Protein AF-A0A0M0W651-F1 (afdb_monomer)

Secondary structure (DSSP, 8-state):
----B----SSTT---EE---S-----TTS-SSS-EEEE---TT----GGGGGG-TT--EEEE--SEES--GGGGG-TT--EEEE-SEESS-EEGGG-TT--EEEEE--TTEE-GGG-TT-SEEEEES---SS-GGGGG-TT--EEEEES------GGGTT-----EEEEES-TT----GGGTT-SS--EEEEES-TT----GGGGG-TT--EEEEES-EEES--GGGGG-TT--EEEEESSEEETT---GGGTS-TT--EEE----TT-S--HHHHHHHHHHH----

Foldseek 3Di:
DDDQDFDDDPPPDDGGEDEDDDDDPPDPPPDPPQAEYEYDYDAPDQDDPLVLLVVLCHQYYADNYQEHEDPQSVLSNLNHQYYAAAHYYNAADECLSNQNHAYYHDADDPRDPDPLVNLNHQEYAYEADEDQEDLSVLSNQNHQYYAYEQYCHAEDLNQLNNQNHQYYHAYNNCNHQYDCNCALNQNHQEYHAYNNQNHDDPLSVLNNQNHAYYEYENNAEDAAPVSCVSHLNHAEYHYYDRYYHNQLEDVVLLVRPNYLAYYDDDDPNHPDDPVRRVVSNVRSPPDD

pLDDT: mean 85.3, std 20.93, range [27.88, 98.88]

Mean predicted aligned error: 8.02 Å

Structure (mmCIF, N/CA/C/O backbone):
data_AF-A0A0M0W651-F1
#
_entry.id   AF-A0A0M0W651-F1
#
loop_
_atom_site.group_PDB
_atom_site.id
_atom_site.type_symbol
_atom_site.label_atom_id
_atom_site.label_alt_id
_atom_site.label_comp_id
_atom_site.label_asym_id
_atom_site.label_entity_id
_atom_site.label_seq_id
_atom_site.pdbx_PDB_ins_code
_atom_site.Cartn_x
_atom_site.Cartn_y
_atom_site.Cartn_z
_atom_site.occupancy
_atom_site.B_iso_or_equiv
_atom_site.auth_seq_id
_atom_site.auth_comp_id
_atom_site.auth_asym_id
_atom_site.auth_atom_id
_atom_site.pdbx_PDB_model_num
ATOM 1 N N . MET A 1 1 ? 42.427 -8.237 -5.676 1.00 27.88 1 MET A N 1
ATOM 2 C CA . MET A 1 1 ? 41.962 -9.522 -5.113 1.00 27.88 1 MET A CA 1
ATOM 3 C C . MET A 1 1 ? 40.727 -9.155 -4.306 1.00 27.88 1 MET A C 1
ATOM 5 O O . MET A 1 1 ? 40.880 -8.373 -3.379 1.00 27.88 1 MET A O 1
ATOM 9 N N . TYR A 1 2 ? 39.533 -9.523 -4.774 1.00 41.81 2 TYR A N 1
ATOM 10 C CA . TYR A 1 2 ? 38.251 -9.042 -4.234 1.00 41.81 2 TYR A CA 1
ATOM 11 C C . TYR A 1 2 ? 37.510 -10.172 -3.527 1.00 41.81 2 TYR A C 1
ATOM 13 O O . TYR A 1 2 ? 37.514 -11.299 -4.025 1.00 41.81 2 TYR A O 1
ATOM 21 N N . ASP A 1 3 ? 36.843 -9.843 -2.422 1.00 28.69 3 ASP A N 1
ATOM 22 C CA . ASP A 1 3 ? 35.955 -10.752 -1.704 1.00 28.69 3 ASP A CA 1
ATOM 23 C C . ASP A 1 3 ? 34.522 -10.593 -2.223 1.00 28.69 3 ASP A C 1
ATOM 25 O O . ASP A 1 3 ? 33.887 -9.550 -2.071 1.00 28.69 3 ASP A O 1
ATOM 29 N N . VAL A 1 4 ? 34.000 -11.651 -2.842 1.00 36.59 4 VAL A N 1
ATOM 30 C CA . VAL A 1 4 ? 32.566 -11.798 -3.104 1.00 36.59 4 VAL A CA 1
ATOM 31 C C . VAL A 1 4 ? 31.885 -12.006 -1.755 1.00 36.59 4 VAL A C 1
ATOM 33 O O . VAL A 1 4 ? 31.949 -13.095 -1.181 1.00 36.59 4 VAL A O 1
ATOM 36 N N . VAL A 1 5 ? 31.227 -10.976 -1.226 1.00 33.41 5 VAL A N 1
ATOM 37 C CA . VAL A 1 5 ? 30.455 -11.132 0.008 1.00 33.41 5 VAL A CA 1
ATOM 38 C C . VAL A 1 5 ? 29.086 -11.697 -0.349 1.00 33.41 5 VAL A C 1
ATOM 40 O O . VAL A 1 5 ? 28.240 -11.054 -0.961 1.00 33.41 5 VAL A O 1
ATOM 43 N N . THR A 1 6 ? 28.855 -12.943 0.041 1.00 35.25 6 THR A N 1
ATOM 44 C CA . THR A 1 6 ? 27.531 -13.554 -0.035 1.00 35.25 6 THR A CA 1
ATOM 45 C C . THR A 1 6 ? 26.749 -13.156 1.215 1.00 35.25 6 THR A C 1
ATOM 47 O O . THR A 1 6 ? 26.963 -13.741 2.275 1.00 35.25 6 THR A O 1
ATOM 50 N N . VAL A 1 7 ? 25.856 -12.163 1.135 1.00 33.25 7 VAL A N 1
ATOM 51 C CA . VAL A 1 7 ? 24.937 -11.868 2.250 1.00 33.25 7 VAL A CA 1
ATOM 52 C C . VAL A 1 7 ? 23.635 -12.628 2.022 1.00 33.25 7 VAL A C 1
ATOM 54 O O . VAL A 1 7 ? 22.909 -12.376 1.064 1.00 33.25 7 VAL A O 1
ATOM 57 N N . LYS A 1 8 ? 23.315 -13.559 2.926 1.00 31.58 8 LYS A N 1
ATOM 58 C CA . LYS A 1 8 ? 21.975 -14.148 2.999 1.00 31.58 8 LYS A CA 1
ATOM 59 C C . LYS A 1 8 ? 20.987 -13.045 3.373 1.00 31.58 8 LYS A C 1
ATOM 61 O O . LYS A 1 8 ? 21.018 -12.556 4.499 1.00 31.58 8 LYS A O 1
ATOM 66 N N . THR A 1 9 ? 20.109 -12.671 2.452 1.00 34.28 9 THR A N 1
ATOM 67 C CA . THR A 1 9 ? 18.909 -11.894 2.788 1.00 34.28 9 THR A CA 1
ATOM 68 C C . THR A 1 9 ? 17.734 -12.850 3.005 1.00 34.28 9 THR A C 1
ATOM 70 O O . THR A 1 9 ? 17.748 -13.983 2.523 1.00 34.28 9 THR A O 1
ATOM 73 N N . ASN A 1 10 ? 16.711 -12.423 3.750 1.00 33.31 10 ASN A N 1
ATOM 74 C CA . ASN A 1 10 ? 15.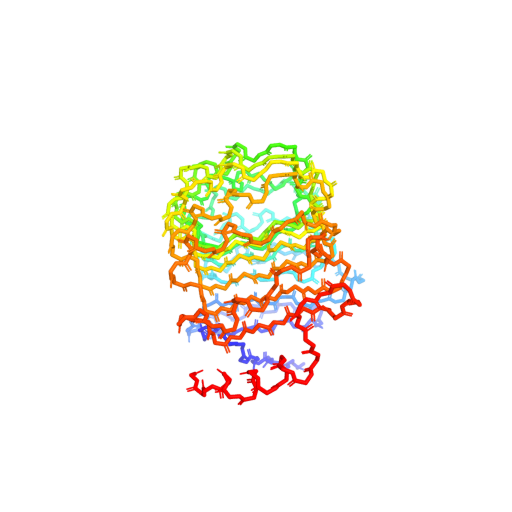536 -13.247 4.086 1.00 33.31 10 ASN A CA 1
ATOM 75 C C . ASN A 1 10 ? 14.622 -13.568 2.879 1.00 33.31 10 ASN A C 1
ATOM 77 O O . ASN A 1 10 ? 13.564 -14.170 3.054 1.00 33.31 10 ASN A O 1
ATOM 81 N N . PHE A 1 11 ? 15.021 -13.200 1.659 1.00 34.19 11 PHE A N 1
ATOM 82 C CA . PHE A 1 11 ? 14.334 -13.548 0.420 1.00 34.19 11 PHE A CA 1
ATOM 83 C C . PHE A 1 11 ? 15.036 -14.757 -0.210 1.00 34.19 11 PHE A C 1
ATOM 85 O O . PHE A 1 11 ? 16.248 -14.739 -0.410 1.00 34.19 11 PHE A O 1
ATOM 92 N N . LYS A 1 12 ? 14.275 -15.833 -0.444 1.00 34.69 12 LYS A N 1
ATOM 93 C CA . LYS A 1 12 ? 14.716 -17.165 -0.906 1.00 34.69 12 LYS A CA 1
ATOM 94 C C . LYS A 1 12 ? 16.016 -17.155 -1.742 1.00 34.69 12 LYS A C 1
ATOM 96 O O . LYS A 1 12 ? 15.977 -16.972 -2.946 1.00 34.69 12 LYS A O 1
ATOM 101 N N . HIS A 1 13 ? 17.144 -17.463 -1.097 1.00 35.62 13 HIS A N 1
ATOM 102 C CA . HIS A 1 13 ? 18.417 -17.859 -1.721 1.00 35.62 13 HIS A CA 1
ATOM 103 C C . HIS A 1 13 ? 18.898 -17.002 -2.915 1.00 35.62 13 HIS A C 1
ATOM 105 O O . HIS A 1 13 ? 19.147 -17.558 -3.978 1.00 35.62 13 HIS A O 1
ATOM 111 N N . TYR A 1 14 ? 19.091 -15.689 -2.761 1.00 41.72 14 TYR A N 1
ATOM 112 C CA . TYR A 1 14 ? 19.790 -14.874 -3.773 1.00 41.72 14 TYR A CA 1
ATOM 113 C C . TYR A 1 14 ? 21.188 -14.481 -3.280 1.00 41.72 14 TYR A C 1
ATOM 115 O O . TYR A 1 14 ? 21.325 -13.894 -2.208 1.00 41.72 14 TYR A O 1
ATOM 123 N N . ASN A 1 15 ? 22.221 -14.810 -4.063 1.00 39.44 15 ASN A N 1
ATOM 124 C CA . ASN A 1 15 ? 23.631 -14.622 -3.715 1.00 39.44 15 ASN A CA 1
ATOM 125 C C . ASN A 1 15 ? 24.395 -13.935 -4.862 1.00 39.44 15 ASN A C 1
ATOM 127 O O . ASN A 1 15 ? 24.967 -14.657 -5.662 1.00 39.44 15 ASN A O 1
ATOM 131 N N . VAL A 1 16 ? 24.473 -12.597 -4.904 1.00 41.91 16 VAL A N 1
ATOM 132 C CA . VAL A 1 16 ? 25.675 -11.836 -5.333 1.00 41.91 16 VAL A CA 1
ATOM 133 C C . VAL A 1 16 ? 25.547 -10.387 -4.826 1.00 41.91 16 VAL A C 1
ATOM 135 O O . VAL A 1 16 ? 24.648 -9.655 -5.244 1.00 41.91 16 VAL A O 1
ATOM 138 N N . PHE A 1 17 ? 26.465 -9.948 -3.958 1.00 42.91 17 PHE A N 1
ATOM 139 C CA . PHE A 1 17 ? 26.725 -8.527 -3.697 1.00 42.91 17 PHE A CA 1
ATOM 140 C C . PHE A 1 17 ? 27.994 -8.148 -4.453 1.00 42.91 17 PHE A C 1
ATOM 142 O O . PHE A 1 17 ? 29.026 -8.795 -4.277 1.00 42.91 17 PHE A O 1
ATOM 149 N N . ILE A 1 18 ? 27.923 -7.122 -5.302 1.00 44.72 18 ILE A N 1
ATOM 150 C CA . ILE A 1 18 ? 29.107 -6.563 -5.964 1.00 44.72 18 ILE A CA 1
ATOM 151 C C . ILE A 1 18 ? 29.314 -5.162 -5.393 1.00 44.72 18 ILE A C 1
ATOM 153 O O . ILE A 1 18 ? 28.614 -4.221 -5.764 1.00 44.72 18 ILE A O 1
ATOM 157 N N . GLN A 1 19 ? 30.263 -5.052 -4.466 1.00 36.00 19 GLN A N 1
ATOM 158 C CA . GLN A 1 19 ? 30.808 -3.784 -3.988 1.00 36.00 19 GLN A CA 1
ATOM 159 C C . GLN A 1 19 ? 32.105 -3.530 -4.774 1.00 36.00 19 GLN A C 1
ATOM 161 O O . GLN A 1 19 ? 32.969 -4.402 -4.845 1.00 36.00 19 GLN A O 1
ATOM 166 N N . GLU A 1 20 ? 32.201 -2.397 -5.469 1.00 44.62 20 GLU A N 1
ATOM 167 C CA . GLU A 1 20 ? 33.230 -2.178 -6.497 1.00 44.62 20 GLU A CA 1
ATOM 168 C C . GLU A 1 20 ? 34.641 -1.958 -5.926 1.00 44.62 20 GLU A C 1
ATOM 170 O O . GLU A 1 20 ? 34.817 -1.251 -4.936 1.00 44.62 20 GLU A O 1
ATOM 175 N N . SER A 1 21 ? 35.663 -2.376 -6.686 1.00 29.48 21 SER A N 1
ATOM 176 C CA . SER A 1 21 ? 36.545 -1.348 -7.251 1.00 29.48 21 SER A CA 1
ATOM 177 C C . SER A 1 21 ? 37.005 -1.676 -8.688 1.00 29.48 21 SER A C 1
ATOM 179 O O . SER A 1 21 ? 37.527 -2.745 -8.976 1.00 29.48 21 SER A O 1
ATOM 181 N N . ILE A 1 22 ? 36.770 -0.716 -9.587 1.00 33.75 22 ILE A N 1
ATOM 182 C CA . ILE A 1 22 ? 37.459 -0.359 -10.849 1.00 33.75 22 ILE A CA 1
ATOM 183 C C . ILE A 1 22 ? 37.512 -1.358 -12.035 1.00 33.75 22 ILE A C 1
ATOM 185 O O . ILE A 1 22 ? 37.677 -0.898 -13.164 1.00 33.75 22 ILE A O 1
ATOM 189 N N . SER A 1 23 ? 37.272 -2.664 -11.905 1.00 34.59 23 SER A N 1
ATOM 190 C CA . SER A 1 23 ? 37.142 -3.523 -13.104 1.00 34.59 23 SER A CA 1
ATOM 191 C C . SER A 1 23 ? 36.338 -4.795 -12.851 1.00 34.59 23 SER A C 1
ATOM 193 O O . SER A 1 23 ? 36.740 -5.634 -12.048 1.00 34.59 23 SER A O 1
ATOM 195 N N . ILE A 1 24 ? 35.226 -4.954 -13.573 1.00 37.69 24 ILE A N 1
ATOM 196 C CA . ILE A 1 24 ? 34.448 -6.196 -13.615 1.00 37.69 24 ILE A CA 1
ATOM 197 C C . ILE A 1 24 ? 35.107 -7.130 -14.640 1.00 37.69 24 ILE A C 1
ATOM 199 O O . ILE A 1 24 ? 34.956 -6.919 -15.841 1.00 37.69 24 ILE A O 1
ATOM 203 N N . ASP A 1 25 ? 35.814 -8.161 -14.175 1.00 36.00 25 ASP A N 1
ATOM 204 C CA . ASP A 1 25 ? 36.202 -9.300 -15.015 1.00 36.00 25 ASP A CA 1
ATOM 205 C C . ASP A 1 25 ? 35.126 -10.389 -14.861 1.00 36.00 25 ASP A C 1
ATOM 207 O O . ASP A 1 25 ? 35.026 -11.065 -13.834 1.00 36.00 25 ASP A O 1
ATOM 211 N N . ILE A 1 26 ? 34.232 -10.481 -15.850 1.00 41.44 26 ILE A N 1
ATOM 212 C CA . ILE A 1 26 ? 33.075 -11.390 -15.854 1.00 41.44 26 ILE A CA 1
ATOM 213 C C . ILE A 1 26 ? 33.560 -12.792 -16.231 1.00 41.44 26 ILE A C 1
ATOM 215 O O . ILE A 1 26 ? 33.352 -13.269 -17.349 1.00 41.44 26 ILE A O 1
ATOM 219 N N . GLU A 1 27 ? 34.213 -13.494 -15.307 1.00 35.12 27 GLU A N 1
ATOM 220 C CA . GLU A 1 27 ? 34.397 -14.930 -15.493 1.00 35.12 27 GLU A CA 1
ATOM 221 C C . GLU A 1 27 ? 33.056 -15.655 -15.292 1.00 35.12 27 GLU A C 1
ATOM 223 O O . GLU A 1 27 ? 32.441 -15.641 -14.224 1.00 35.12 27 GLU A O 1
ATOM 228 N N . LYS A 1 28 ? 32.614 -16.310 -16.373 1.00 40.59 28 LYS A N 1
ATOM 229 C CA . LYS A 1 28 ? 31.324 -16.985 -16.628 1.00 40.59 28 LYS A CA 1
ATOM 230 C C . LYS A 1 28 ? 30.890 -18.080 -15.630 1.00 40.59 28 LYS A C 1
ATOM 232 O O . LYS A 1 28 ? 29.947 -18.812 -15.918 1.00 40.59 28 LYS A O 1
ATOM 237 N N . ASN A 1 29 ? 31.545 -18.231 -14.481 1.00 36.84 29 ASN A N 1
ATOM 238 C CA . ASN A 1 29 ? 31.394 -19.394 -13.599 1.00 36.84 29 ASN A CA 1
ATOM 239 C C . ASN A 1 29 ? 30.752 -19.119 -12.225 1.00 36.84 29 ASN A C 1
ATOM 241 O O . ASN A 1 29 ? 30.551 -20.071 -11.475 1.00 36.84 29 ASN A O 1
ATOM 245 N N . LEU A 1 30 ? 30.377 -17.877 -11.891 1.00 40.50 30 LEU A N 1
ATOM 246 C CA . LEU A 1 30 ? 29.816 -17.540 -10.566 1.00 40.50 30 LEU A CA 1
ATOM 247 C C . LEU A 1 30 ? 28.302 -17.795 -10.400 1.00 40.50 30 LEU A C 1
ATOM 249 O O . LEU A 1 30 ? 27.796 -17.711 -9.288 1.00 40.50 30 LEU A O 1
ATOM 253 N N . LEU A 1 31 ? 27.574 -18.143 -11.466 1.00 44.19 31 LEU A N 1
ATOM 254 C CA . LEU A 1 31 ? 26.101 -18.181 -11.480 1.00 44.19 31 LEU A CA 1
ATOM 255 C C . LEU A 1 31 ? 25.538 -19.599 -11.695 1.00 44.19 31 LEU A C 1
ATOM 257 O O . LEU A 1 31 ? 24.768 -19.858 -12.618 1.00 44.19 31 LEU A O 1
ATOM 261 N N . LYS A 1 32 ? 25.956 -20.558 -10.859 1.00 38.38 32 LYS A N 1
ATOM 262 C CA . LYS A 1 32 ? 25.295 -21.872 -10.750 1.00 38.38 32 LYS A CA 1
ATOM 263 C C . LYS A 1 32 ? 24.425 -21.905 -9.490 1.00 38.38 32 LYS A C 1
ATOM 265 O O . LYS A 1 32 ? 24.860 -22.378 -8.445 1.00 38.38 32 LYS A O 1
ATOM 270 N N . GLY A 1 33 ? 23.197 -21.404 -9.629 1.00 44.12 33 GLY A N 1
ATOM 271 C CA . GLY A 1 33 ? 22.164 -21.311 -8.587 1.00 44.12 33 GLY A CA 1
ATOM 272 C C . GLY A 1 33 ? 21.670 -19.868 -8.442 1.00 44.12 33 GLY A C 1
ATOM 273 O O . GLY A 1 33 ? 22.511 -18.982 -8.400 1.00 44.12 33 GLY A O 1
ATOM 274 N N . ASN A 1 34 ? 20.341 -19.668 -8.421 1.00 49.97 34 ASN A N 1
ATOM 275 C CA . ASN A 1 34 ? 19.592 -18.396 -8.329 1.00 49.97 34 ASN A CA 1
ATOM 276 C C . ASN A 1 34 ? 20.406 -17.122 -8.628 1.00 49.97 34 ASN A C 1
ATOM 278 O O . ASN A 1 34 ? 21.128 -16.592 -7.777 1.00 49.97 34 ASN A O 1
ATOM 282 N N . ASN A 1 35 ? 20.249 -16.609 -9.848 1.00 66.50 35 ASN A N 1
ATOM 283 C CA . ASN A 1 35 ? 21.102 -15.567 -10.410 1.00 66.50 35 ASN A CA 1
ATOM 284 C C . ASN A 1 35 ? 20.618 -14.176 -9.978 1.00 66.50 35 ASN A C 1
ATOM 286 O O . ASN A 1 35 ? 19.835 -13.539 -10.680 1.00 66.50 35 ASN A O 1
ATOM 290 N N . GLY A 1 36 ? 21.057 -13.694 -8.817 1.00 62.28 36 GLY A N 1
ATOM 291 C CA . GLY A 1 36 ? 20.712 -12.358 -8.322 1.00 62.28 36 GLY A CA 1
ATOM 292 C C . GLY A 1 36 ? 21.928 -11.463 -8.146 1.00 62.28 36 GLY A C 1
ATOM 293 O O . GLY A 1 36 ? 22.943 -11.925 -7.647 1.00 62.28 36 GLY A O 1
ATOM 294 N N . ILE A 1 37 ? 21.821 -10.186 -8.516 1.00 66.56 37 ILE A N 1
ATOM 295 C CA . ILE A 1 37 ? 22.854 -9.163 -8.326 1.00 66.56 37 ILE A CA 1
ATOM 296 C C . ILE A 1 37 ? 22.257 -8.000 -7.523 1.00 66.56 37 ILE A C 1
ATOM 298 O O . ILE A 1 37 ? 21.273 -7.380 -7.925 1.00 66.56 37 ILE A O 1
ATOM 302 N N . SER A 1 38 ? 22.884 -7.655 -6.398 1.00 65.31 38 SER A N 1
ATOM 303 C CA . SER A 1 38 ? 22.663 -6.384 -5.701 1.00 65.31 38 SER A CA 1
ATOM 304 C C . SER A 1 38 ? 23.893 -5.497 -5.876 1.00 65.31 38 SER A C 1
ATOM 306 O O . SER A 1 38 ? 24.993 -5.870 -5.464 1.00 65.31 38 SER A O 1
ATOM 308 N N . LEU A 1 39 ? 23.702 -4.331 -6.492 1.00 65.19 39 LEU A N 1
ATOM 309 C CA . LEU A 1 39 ? 24.728 -3.307 -6.666 1.00 65.19 39 LEU A CA 1
ATOM 310 C C . LEU A 1 39 ? 24.439 -2.164 -5.692 1.00 65.19 39 LEU A C 1
ATOM 312 O O . LEU A 1 39 ? 23.549 -1.339 -5.921 1.00 65.19 39 LEU A O 1
ATOM 316 N N . GLU A 1 40 ? 25.199 -2.116 -4.604 1.00 56.91 40 GLU A N 1
ATOM 317 C CA . GLU A 1 40 ? 25.246 -0.979 -3.687 1.00 56.91 40 GLU A CA 1
ATOM 318 C C . GLU A 1 40 ? 26.632 -0.356 -3.812 1.00 56.91 40 GLU A C 1
ATOM 320 O O . GLU A 1 40 ? 27.650 -1.018 -3.619 1.00 56.91 40 GLU A O 1
ATOM 325 N N . MET A 1 41 ? 26.676 0.888 -4.274 1.00 52.75 41 MET A N 1
ATOM 326 C CA . MET A 1 41 ? 27.910 1.515 -4.727 1.00 52.75 41 MET A CA 1
ATOM 327 C C . MET A 1 41 ? 27.907 2.988 -4.331 1.00 52.75 41 MET A C 1
ATOM 329 O O . MET A 1 41 ? 26.852 3.626 -4.350 1.00 52.75 41 MET A O 1
ATOM 333 N N . GLU A 1 42 ? 29.082 3.524 -4.012 1.00 48.97 42 GLU A N 1
ATOM 334 C CA . GLU A 1 42 ? 29.255 4.923 -3.615 1.00 48.97 42 GLU A CA 1
ATOM 335 C C . GLU A 1 42 ? 28.883 5.893 -4.757 1.00 48.97 42 GLU A C 1
ATOM 337 O O . GLU A 1 42 ? 29.058 5.597 -5.944 1.00 48.97 42 GLU A O 1
ATOM 342 N N . GLU A 1 43 ? 28.328 7.058 -4.397 1.00 53.34 43 GLU A N 1
ATOM 343 C CA . GLU A 1 43 ? 27.722 8.020 -5.338 1.00 53.34 43 GLU A CA 1
ATOM 344 C C . GLU A 1 43 ? 28.708 8.588 -6.372 1.00 53.34 43 GLU A C 1
ATOM 346 O O . GLU A 1 43 ? 28.284 8.999 -7.451 1.00 53.34 43 GLU A O 1
ATOM 351 N N . GLU A 1 44 ? 30.008 8.593 -6.067 1.00 47.44 44 GLU A N 1
ATOM 352 C CA . GLU A 1 44 ? 31.035 9.306 -6.841 1.00 47.44 44 GLU A CA 1
ATOM 353 C C . GLU A 1 44 ? 31.428 8.627 -8.162 1.00 47.44 44 GLU A C 1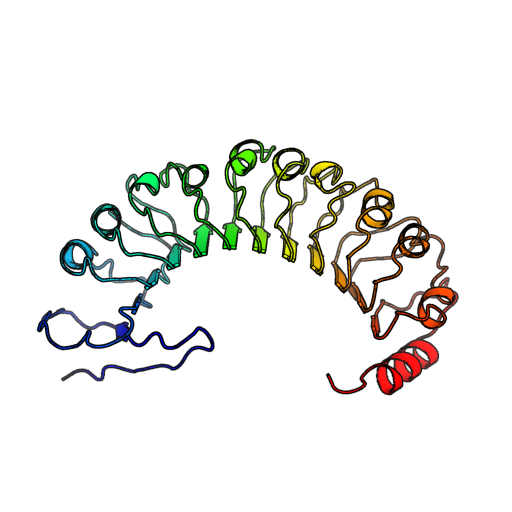
ATOM 355 O O . GLU A 1 44 ? 31.985 9.273 -9.049 1.00 47.44 44 GLU A O 1
ATOM 360 N N . PHE A 1 45 ? 31.103 7.347 -8.341 1.00 50.28 45 PHE A N 1
ATOM 361 C CA . PHE A 1 45 ? 31.369 6.620 -9.580 1.00 50.28 45 PHE A CA 1
ATOM 362 C C . PHE A 1 45 ? 30.034 6.220 -10.190 1.00 50.28 45 PHE A C 1
ATOM 364 O O . PHE A 1 45 ? 29.287 5.526 -9.521 1.00 50.28 45 PHE A O 1
ATOM 371 N N . LEU A 1 46 ? 29.689 6.629 -11.415 1.00 53.25 46 LEU A N 1
ATOM 372 C CA . LEU A 1 46 ? 28.562 6.053 -12.168 1.00 53.25 46 LEU A CA 1
ATOM 373 C C . LEU A 1 46 ? 29.124 4.967 -13.096 1.00 53.25 46 LEU A C 1
ATOM 375 O O . LEU A 1 46 ? 29.479 5.281 -14.235 1.00 53.25 46 LEU A O 1
ATOM 379 N N . PRO A 1 47 ? 29.243 3.702 -12.661 1.00 57.25 47 PRO A N 1
ATOM 380 C CA . PRO A 1 47 ? 29.644 2.654 -13.562 1.00 57.25 47 PRO A CA 1
ATOM 381 C C . PRO A 1 47 ? 28.537 2.486 -14.583 1.00 57.25 47 PRO A C 1
ATOM 383 O O . PRO A 1 47 ? 27.344 2.397 -14.279 1.00 57.25 47 PRO A O 1
ATOM 386 N N . ASN A 1 48 ? 28.970 2.469 -15.830 1.00 68.69 48 ASN A N 1
ATOM 387 C CA . ASN A 1 48 ? 28.142 2.060 -16.931 1.00 68.69 48 ASN A CA 1
ATOM 388 C C . ASN A 1 48 ? 27.624 0.633 -16.657 1.00 68.69 48 ASN A C 1
ATOM 390 O O . ASN A 1 48 ? 28.409 -0.311 -16.603 1.00 68.69 48 ASN A O 1
ATOM 394 N N . VAL A 1 49 ? 26.306 0.463 -16.515 1.00 77.38 49 VAL A N 1
ATOM 395 C CA . VAL A 1 49 ? 25.678 -0.849 -16.275 1.00 77.38 49 VAL A CA 1
ATOM 396 C C . VAL A 1 49 ? 25.468 -1.664 -17.559 1.00 77.38 49 VAL A C 1
ATOM 398 O O . VAL A 1 49 ? 24.757 -2.665 -17.550 1.00 77.38 49 VAL A O 1
ATOM 401 N N . ASN A 1 50 ? 26.092 -1.277 -18.679 1.00 82.12 50 ASN A N 1
ATOM 402 C CA . ASN A 1 50 ? 25.973 -1.974 -19.964 1.00 82.12 50 ASN A CA 1
ATOM 403 C C . ASN A 1 50 ? 26.356 -3.454 -19.890 1.00 82.12 50 ASN A C 1
ATOM 405 O O . ASN A 1 50 ? 25.784 -4.260 -20.625 1.00 82.12 50 ASN A O 1
ATOM 409 N N . PHE A 1 51 ? 27.265 -3.822 -18.986 1.00 79.62 51 PHE A N 1
ATOM 410 C CA . PHE A 1 51 ? 27.664 -5.212 -18.771 1.00 79.62 51 PHE A CA 1
ATOM 411 C C . PHE A 1 51 ? 26.490 -6.115 -18.355 1.00 79.62 51 PHE A C 1
ATOM 413 O O . PHE A 1 51 ? 26.501 -7.306 -18.655 1.00 79.62 51 PHE A O 1
ATOM 420 N N . LEU A 1 52 ? 25.434 -5.559 -17.737 1.00 83.88 52 LEU A N 1
ATOM 421 C CA . LEU A 1 52 ? 24.227 -6.315 -17.389 1.00 83.88 52 LEU A CA 1
ATOM 422 C C . LEU A 1 52 ? 23.584 -6.954 -18.623 1.00 83.88 52 LEU A C 1
ATOM 424 O O . LEU A 1 52 ? 23.007 -8.030 -18.521 1.00 83.88 52 LEU A O 1
ATOM 428 N N . SER A 1 53 ? 23.744 -6.350 -19.804 1.00 86.69 53 SER A N 1
ATOM 429 C CA . SER A 1 53 ? 23.201 -6.904 -21.046 1.00 86.69 53 SER A CA 1
ATOM 430 C C . SER A 1 53 ? 23.775 -8.270 -21.437 1.00 86.69 53 SER A C 1
ATOM 432 O O . SER A 1 53 ? 23.185 -8.948 -22.278 1.00 86.69 53 SER A O 1
ATOM 434 N N . GLU A 1 54 ? 24.898 -8.676 -20.840 1.00 83.12 54 GLU A N 1
ATOM 435 C CA . GLU A 1 54 ? 25.544 -9.971 -21.065 1.00 83.12 54 GLU A CA 1
ATOM 436 C C . GLU A 1 54 ? 25.086 -11.041 -20.058 1.00 83.12 54 GLU A C 1
ATOM 438 O O . GLU A 1 54 ? 25.265 -12.234 -20.301 1.00 83.12 54 GLU A O 1
ATOM 443 N N . ILE A 1 55 ? 24.444 -10.637 -18.955 1.00 80.81 55 ILE A N 1
ATOM 444 C CA . ILE A 1 55 ? 24.020 -11.505 -17.843 1.00 80.81 55 ILE A CA 1
ATOM 445 C C . ILE A 1 55 ? 22.502 -11.751 -17.917 1.00 80.81 55 ILE A C 1
ATOM 447 O O . ILE A 1 55 ? 21.750 -11.524 -16.976 1.00 80.81 55 ILE A O 1
ATOM 451 N N . THR A 1 56 ? 22.021 -12.199 -19.077 1.00 84.31 56 THR A N 1
ATOM 452 C CA . THR A 1 56 ? 20.576 -12.361 -19.376 1.00 84.31 56 THR A CA 1
ATOM 453 C C . THR A 1 56 ? 19.840 -13.402 -18.519 1.00 84.31 56 THR A C 1
ATOM 455 O O . THR A 1 56 ? 18.610 -13.438 -18.499 1.00 84.31 56 THR A O 1
ATOM 458 N N . GLN A 1 57 ? 20.572 -14.245 -17.794 1.00 78.69 57 GLN A N 1
ATOM 459 C CA . GLN A 1 57 ? 20.048 -15.219 -16.838 1.00 78.69 57 GLN A CA 1
ATOM 460 C C . GLN A 1 57 ? 19.661 -14.607 -15.484 1.00 78.69 57 GLN A C 1
ATOM 462 O O . GLN A 1 57 ? 19.281 -15.355 -14.588 1.00 78.69 57 GLN A O 1
ATOM 467 N N . LEU A 1 58 ? 19.834 -13.294 -15.304 1.00 81.50 58 LEU A N 1
ATOM 468 C CA . LEU A 1 58 ? 19.568 -12.607 -14.046 1.00 81.50 58 LEU A CA 1
ATOM 469 C C . LEU A 1 58 ? 18.071 -12.597 -13.705 1.00 81.50 58 LEU A C 1
ATOM 471 O O . LEU A 1 58 ? 17.253 -12.193 -14.526 1.00 81.50 58 LEU A O 1
ATOM 475 N N . GLU A 1 59 ? 17.752 -12.980 -12.472 1.00 85.19 59 GLU A N 1
ATOM 476 C CA . GLU A 1 59 ? 16.399 -13.039 -11.901 1.00 85.19 59 GLU A CA 1
ATOM 477 C C . GLU A 1 59 ? 16.160 -11.917 -10.878 1.00 85.19 59 GLU A C 1
ATOM 479 O O . GLU A 1 59 ? 15.031 -11.483 -10.680 1.00 85.19 59 GLU A O 1
ATOM 484 N N . TYR A 1 60 ? 17.217 -11.394 -10.252 1.00 85.25 60 TYR A N 1
ATOM 485 C CA . TYR A 1 60 ? 17.123 -10.345 -9.234 1.00 85.25 60 TYR A CA 1
ATOM 486 C C . TYR A 1 60 ? 18.127 -9.225 -9.510 1.00 85.25 60 TYR A C 1
ATOM 488 O O . TYR A 1 60 ? 19.323 -9.485 -9.655 1.00 85.25 60 TYR A O 1
ATOM 496 N N . LEU A 1 61 ? 17.654 -7.976 -9.530 1.00 86.94 61 LEU A N 1
ATOM 497 C CA . LEU A 1 61 ? 18.489 -6.784 -9.668 1.00 86.94 61 LEU A CA 1
ATOM 498 C C . LEU A 1 61 ? 18.068 -5.692 -8.681 1.00 86.94 61 LEU A C 1
ATOM 500 O O . LEU A 1 61 ? 16.948 -5.188 -8.724 1.00 86.94 61 LEU A O 1
ATOM 504 N N . ASN A 1 62 ? 18.996 -5.257 -7.834 1.00 84.12 62 ASN A N 1
ATOM 505 C CA . ASN A 1 62 ? 18.818 -4.082 -6.982 1.00 84.12 62 ASN A CA 1
ATOM 506 C C . ASN A 1 62 ? 19.919 -3.059 -7.257 1.00 84.12 62 ASN A C 1
ATOM 508 O O . ASN A 1 62 ? 21.094 -3.362 -7.062 1.00 84.12 62 ASN A O 1
ATOM 512 N N . LEU A 1 63 ? 19.539 -1.852 -7.680 1.00 82.19 63 LEU A N 1
ATOM 513 C CA . LEU A 1 63 ? 20.463 -0.741 -7.893 1.00 82.19 63 LEU A CA 1
ATOM 514 C C . LEU A 1 63 ? 20.265 0.304 -6.786 1.00 82.19 63 LEU A C 1
ATOM 516 O O . LEU A 1 63 ? 19.346 1.119 -6.840 1.00 82.19 63 LEU A O 1
ATOM 520 N N . GLY A 1 64 ? 21.127 0.312 -5.772 1.00 71.94 64 GLY A N 1
ATOM 521 C CA . GLY A 1 64 ? 21.011 1.171 -4.584 1.00 71.94 64 GLY A CA 1
ATOM 522 C C . GLY A 1 64 ? 21.501 2.615 -4.763 1.00 71.94 64 GLY A C 1
ATOM 523 O O . GLY A 1 64 ? 22.194 3.119 -3.889 1.00 71.94 64 GLY A O 1
ATOM 524 N N . ARG A 1 65 ? 21.198 3.286 -5.884 1.00 76.19 65 ARG A N 1
ATOM 525 C CA . ARG A 1 65 ? 21.719 4.637 -6.202 1.00 76.19 65 ARG A CA 1
ATOM 526 C C . ARG A 1 65 ? 20.623 5.700 -6.249 1.00 76.19 65 ARG A C 1
ATOM 528 O O . ARG A 1 65 ? 19.462 5.385 -6.484 1.00 76.19 65 ARG A O 1
ATOM 535 N N . LYS A 1 66 ? 21.010 6.971 -6.068 1.00 81.31 66 LYS A N 1
ATOM 536 C CA . LYS A 1 66 ? 20.114 8.140 -6.196 1.00 81.31 66 LYS A CA 1
ATOM 537 C C . LYS A 1 66 ? 19.870 8.577 -7.641 1.00 81.31 66 LYS A C 1
ATOM 539 O O . LYS A 1 66 ? 18.833 9.176 -7.926 1.00 81.31 66 LYS A O 1
ATOM 544 N N . ASP A 1 67 ? 20.802 8.284 -8.539 1.00 83.81 67 ASP A N 1
ATOM 545 C CA . ASP A 1 67 ? 20.705 8.589 -9.965 1.00 83.81 67 ASP A CA 1
ATOM 546 C C . ASP A 1 67 ? 21.347 7.458 -10.778 1.00 83.81 67 ASP A C 1
ATOM 548 O O . ASP A 1 67 ? 22.343 6.852 -10.368 1.00 83.81 67 ASP A O 1
ATOM 552 N N . TYR A 1 68 ? 20.745 7.172 -11.918 1.00 82.19 68 TYR A N 1
ATOM 553 C CA . TYR A 1 68 ? 21.141 6.183 -12.894 1.00 82.19 68 TYR A CA 1
ATOM 554 C C . TYR A 1 68 ? 21.321 6.902 -14.224 1.00 82.19 68 TYR A C 1
ATOM 556 O O . TYR A 1 68 ? 20.434 7.628 -14.658 1.00 82.19 68 TYR A O 1
ATOM 564 N N . GLY A 1 69 ? 22.431 6.657 -14.917 1.00 83.12 69 GLY A N 1
ATOM 565 C CA . GLY A 1 69 ? 22.614 7.147 -16.282 1.00 83.12 69 GLY A CA 1
ATOM 566 C C . GLY A 1 69 ? 21.703 6.412 -17.273 1.00 83.12 69 GLY A C 1
ATOM 567 O O . GLY A 1 69 ? 20.481 6.571 -17.290 1.00 83.12 69 GLY A O 1
ATOM 568 N N . ASN A 1 70 ? 22.315 5.591 -18.121 1.00 86.62 70 ASN A N 1
ATOM 569 C CA . ASN A 1 70 ? 21.603 4.765 -19.086 1.00 86.62 70 ASN A CA 1
ATOM 570 C C . ASN A 1 70 ? 21.337 3.369 -18.500 1.00 86.62 70 ASN A C 1
ATOM 572 O O . ASN A 1 70 ? 22.278 2.669 -18.130 1.00 86.62 70 ASN A O 1
ATOM 576 N N . LEU A 1 71 ? 20.062 2.971 -18.428 1.00 90.44 71 LEU A N 1
ATOM 577 C CA . LEU A 1 71 ? 19.630 1.657 -17.940 1.00 90.44 71 LEU A CA 1
ATOM 578 C C . LEU A 1 71 ? 19.117 0.722 -19.047 1.00 90.44 71 LEU A C 1
ATOM 580 O O . LEU A 1 71 ? 18.609 -0.350 -18.734 1.00 90.44 71 LEU A O 1
ATOM 584 N N . LYS A 1 72 ? 19.275 1.057 -20.336 1.00 91.88 72 LYS A N 1
ATOM 585 C CA . LYS A 1 72 ? 18.764 0.231 -21.450 1.00 91.88 72 LYS A CA 1
ATOM 586 C C . LYS A 1 72 ? 19.265 -1.209 -21.440 1.00 91.88 72 LYS A C 1
ATOM 588 O O . LYS A 1 72 ? 18.601 -2.098 -21.959 1.00 91.88 72 LYS A O 1
ATOM 593 N N . ALA A 1 73 ? 20.428 -1.465 -20.846 1.00 91.25 73 ALA A N 1
ATOM 594 C CA . ALA A 1 73 ? 20.939 -2.821 -20.684 1.00 91.25 73 ALA A CA 1
ATOM 595 C C . ALA A 1 73 ? 19.983 -3.739 -19.899 1.00 91.25 73 ALA A C 1
ATOM 597 O O . ALA A 1 73 ? 19.953 -4.937 -20.173 1.00 91.25 73 ALA A O 1
ATOM 598 N N . ILE A 1 74 ? 19.173 -3.178 -18.989 1.00 93.06 74 ILE A N 1
ATOM 599 C CA . ILE A 1 74 ? 18.170 -3.910 -18.204 1.00 93.06 74 ILE A CA 1
ATOM 600 C C . ILE A 1 74 ? 17.077 -4.494 -19.106 1.00 93.06 74 ILE A C 1
ATOM 602 O O . ILE A 1 74 ? 16.607 -5.588 -18.828 1.00 93.06 74 ILE A O 1
ATOM 606 N N . GLU A 1 75 ? 16.730 -3.859 -20.231 1.00 95.31 75 GLU A N 1
ATOM 607 C CA . GLU A 1 75 ? 15.675 -4.337 -21.148 1.00 95.31 75 GLU A CA 1
ATOM 608 C C . GLU A 1 75 ? 15.964 -5.727 -21.746 1.00 95.31 75 GLU A C 1
ATOM 610 O O . GLU A 1 75 ? 15.062 -6.392 -22.248 1.00 95.31 75 GLU A O 1
ATOM 615 N N . LYS A 1 76 ? 17.222 -6.187 -21.694 1.00 94.81 76 LYS A N 1
ATOM 616 C CA . LYS A 1 76 ? 17.636 -7.525 -22.148 1.00 94.81 76 LYS A CA 1
ATOM 617 C C . LYS A 1 76 ? 17.514 -8.606 -21.068 1.00 94.81 76 LYS A C 1
ATOM 619 O O . LYS A 1 76 ? 17.686 -9.786 -21.374 1.00 94.81 76 LYS A O 1
ATOM 624 N N . LEU A 1 77 ? 17.232 -8.232 -19.821 1.00 92.44 77 LEU A N 1
ATOM 625 C CA . LEU A 1 77 ? 17.125 -9.137 -18.676 1.00 92.44 77 LEU A CA 1
ATOM 626 C C . LEU A 1 77 ? 15.727 -9.766 -18.614 1.00 92.44 77 LEU A C 1
ATOM 628 O O . LEU A 1 77 ? 14.965 -9.556 -17.679 1.00 92.44 77 LEU A O 1
ATOM 632 N N . VAL A 1 78 ? 15.367 -10.538 -19.637 1.00 93.25 78 VAL A N 1
ATOM 633 C CA . VAL A 1 78 ? 14.007 -11.091 -19.793 1.00 93.25 78 VAL A CA 1
ATOM 634 C C . VAL A 1 78 ? 13.608 -12.090 -18.698 1.00 93.25 78 VAL A C 1
ATOM 636 O O . VAL A 1 78 ? 12.421 -12.338 -18.509 1.00 93.25 78 VAL A O 1
ATOM 639 N N . ASN A 1 79 ? 14.585 -12.643 -17.970 1.00 90.38 79 ASN A N 1
ATOM 640 C CA . ASN A 1 79 ? 14.364 -13.546 -16.837 1.00 90.38 79 ASN A CA 1
ATOM 641 C C . ASN A 1 79 ? 14.213 -12.817 -15.495 1.00 90.38 79 ASN A C 1
ATOM 643 O O . ASN A 1 79 ? 14.042 -13.476 -14.476 1.00 90.38 79 ASN A O 1
ATOM 647 N N . LEU A 1 80 ? 14.277 -11.482 -15.483 1.00 92.62 80 LEU A N 1
ATOM 648 C CA . LEU A 1 80 ? 14.235 -10.712 -14.250 1.00 92.62 80 LEU A CA 1
ATOM 649 C C . LEU A 1 80 ? 12.856 -10.819 -13.589 1.00 92.62 80 LEU A C 1
ATOM 651 O O . LEU A 1 80 ? 11.849 -10.430 -14.176 1.00 92.62 80 LEU A O 1
ATOM 655 N N . GLU A 1 81 ? 12.834 -11.316 -12.356 1.00 92.69 81 GLU A N 1
ATOM 656 C CA . GLU A 1 81 ? 11.647 -11.446 -11.509 1.00 92.69 81 GLU A CA 1
ATOM 657 C C . GLU A 1 81 ? 11.563 -10.316 -10.477 1.00 92.69 81 GLU A C 1
ATOM 659 O O . GLU A 1 81 ? 10.465 -9.869 -10.149 1.00 92.69 81 GLU A O 1
ATOM 664 N N . TYR A 1 82 ? 12.708 -9.807 -10.010 1.00 92.12 82 TYR A N 1
ATOM 665 C CA . TYR A 1 82 ? 12.800 -8.710 -9.048 1.00 92.12 82 TYR A CA 1
ATOM 666 C C . TYR A 1 82 ? 13.637 -7.551 -9.592 1.00 92.12 82 TYR A C 1
ATOM 668 O O . TYR A 1 82 ? 14.792 -7.735 -9.991 1.00 92.12 82 TYR A O 1
ATOM 676 N N . LEU A 1 83 ? 13.097 -6.334 -9.511 1.00 93.81 83 LEU A N 1
ATOM 677 C CA . LEU A 1 83 ? 13.796 -5.101 -9.863 1.00 93.81 83 LEU A CA 1
ATOM 678 C C . LEU A 1 83 ? 13.593 -4.017 -8.798 1.00 93.81 83 LEU A C 1
ATOM 680 O O . LEU A 1 83 ? 12.468 -3.648 -8.471 1.00 93.81 83 LEU A O 1
ATOM 684 N N . SER A 1 84 ? 14.691 -3.443 -8.305 1.00 91.69 84 SER A N 1
ATOM 685 C CA . SER A 1 84 ? 14.674 -2.285 -7.403 1.00 91.69 84 SER A CA 1
ATOM 686 C C . SER A 1 84 ? 15.469 -1.114 -7.980 1.00 91.69 84 SER A C 1
ATOM 688 O O . SER A 1 84 ? 16.692 -1.190 -8.120 1.00 91.69 84 SER A O 1
ATOM 690 N N . LEU A 1 85 ? 14.756 -0.023 -8.281 1.00 91.44 85 LEU A N 1
ATOM 691 C CA . LEU A 1 85 ? 15.263 1.237 -8.828 1.00 91.44 85 LEU A CA 1
ATOM 692 C C . LEU A 1 85 ? 14.815 2.420 -7.948 1.00 91.44 85 LEU A C 1
ATOM 694 O O . LEU A 1 85 ? 13.774 3.032 -8.176 1.00 91.44 85 LEU A O 1
ATOM 698 N N . LYS A 1 86 ? 15.596 2.756 -6.918 1.00 86.50 86 LYS A N 1
ATOM 699 C CA . LYS A 1 86 ? 15.308 3.827 -5.941 1.00 86.50 86 LYS A CA 1
ATOM 700 C C . 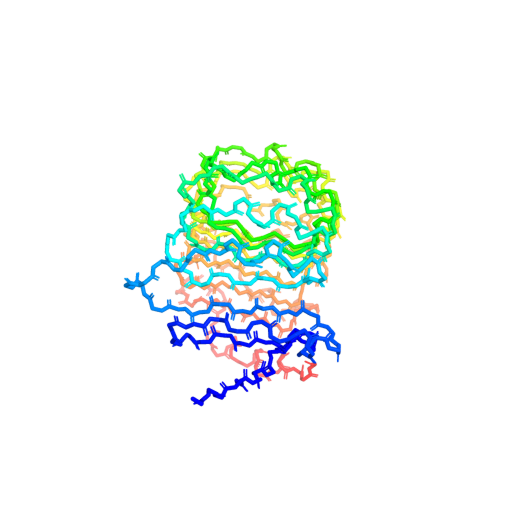LYS A 1 86 ? 15.791 5.227 -6.355 1.00 86.50 86 LYS A C 1
ATOM 702 O O . LYS A 1 86 ? 15.539 6.187 -5.628 1.00 86.50 86 LYS A O 1
ATOM 707 N N . GLY A 1 87 ? 16.475 5.343 -7.489 1.00 86.69 87 GLY A N 1
ATOM 708 C CA . GLY A 1 87 ? 17.037 6.584 -8.025 1.00 86.69 87 GLY A CA 1
ATOM 709 C C . GLY A 1 87 ? 16.335 7.125 -9.271 1.00 86.69 87 GLY A C 1
ATOM 710 O O . GLY A 1 87 ? 15.422 6.518 -9.829 1.00 86.69 87 GLY A O 1
ATOM 711 N N . ASN A 1 88 ? 16.780 8.294 -9.727 1.00 87.62 88 ASN A N 1
ATOM 712 C CA . ASN A 1 88 ? 16.334 8.884 -10.987 1.00 87.62 88 ASN A CA 1
ATOM 713 C C . ASN A 1 88 ? 16.972 8.176 -12.188 1.00 87.62 88 ASN A C 1
ATOM 715 O O . ASN A 1 88 ? 18.102 7.733 -12.099 1.00 87.62 88 ASN A O 1
ATOM 719 N N . CYS A 1 89 ? 16.272 8.095 -13.321 1.00 87.69 89 CYS A N 1
ATOM 720 C CA . CYS A 1 89 ? 16.835 7.609 -14.582 1.00 87.69 89 CYS A CA 1
ATOM 721 C C . CYS A 1 89 ? 17.210 8.779 -15.505 1.00 87.69 89 CYS A C 1
ATOM 723 O O . CYS A 1 89 ? 16.430 9.722 -15.698 1.00 87.69 89 CYS A O 1
ATOM 725 N N . GLY A 1 90 ? 18.392 8.702 -16.110 1.00 86.50 90 GLY A N 1
ATOM 726 C CA . GLY A 1 90 ? 18.918 9.641 -17.095 1.00 86.50 90 GLY A CA 1
ATOM 727 C C . GLY A 1 90 ? 18.340 9.418 -18.492 1.00 86.50 90 GLY A C 1
ATOM 728 O O . GLY A 1 90 ? 18.077 10.388 -19.204 1.00 86.50 90 GLY A O 1
ATOM 729 N N . GLU A 1 91 ? 18.026 8.175 -18.844 1.00 90.75 91 GLU A N 1
ATOM 730 C CA . GLU A 1 91 ? 17.405 7.788 -20.116 1.00 90.75 91 GLU A CA 1
ATOM 731 C C . GLU A 1 91 ? 16.108 6.997 -19.921 1.00 90.75 91 GLU A C 1
ATOM 733 O O . GLU A 1 91 ? 15.773 6.609 -18.801 1.00 90.75 91 GLU A O 1
ATOM 738 N N . PHE A 1 92 ? 15.371 6.801 -21.020 1.00 94.12 92 PHE A N 1
ATOM 739 C CA . PHE A 1 92 ? 14.170 5.972 -21.039 1.00 94.12 92 PHE A CA 1
ATOM 740 C C . PHE A 1 92 ? 14.505 4.496 -20.805 1.00 94.12 92 PHE A C 1
ATOM 742 O O . PHE A 1 92 ? 15.498 3.995 -21.338 1.00 94.12 92 PHE A O 1
ATOM 749 N N . LEU A 1 93 ? 13.659 3.831 -20.022 1.00 94.94 93 LEU A N 1
ATOM 750 C CA . LEU A 1 93 ? 13.698 2.406 -19.719 1.00 94.94 93 LEU A CA 1
ATOM 751 C C . LEU A 1 93 ? 12.290 1.833 -19.904 1.00 94.94 93 LEU A C 1
ATOM 753 O O . LEU A 1 93 ? 11.369 2.229 -19.188 1.00 94.94 93 LEU A O 1
ATOM 757 N N . ASP A 1 94 ? 12.134 0.900 -20.838 1.00 96.25 94 ASP A N 1
ATOM 758 C CA . ASP A 1 94 ? 10.864 0.228 -21.117 1.00 96.25 94 ASP A CA 1
ATOM 759 C C . ASP A 1 94 ? 10.742 -1.085 -20.321 1.00 96.25 94 ASP A C 1
ATOM 761 O O . ASP A 1 94 ? 11.379 -2.090 -20.650 1.00 96.25 94 ASP A O 1
ATOM 765 N N . LEU A 1 95 ? 9.890 -1.106 -19.287 1.00 97.06 95 LEU A N 1
ATOM 766 C CA . LEU A 1 95 ? 9.694 -2.305 -18.460 1.00 97.06 95 LEU A CA 1
ATOM 767 C C . LEU A 1 95 ? 8.835 -3.388 -19.129 1.00 97.06 95 LEU A C 1
ATOM 769 O O . LEU A 1 95 ? 8.844 -4.526 -18.660 1.00 97.06 95 LEU A O 1
ATOM 773 N N . SER A 1 96 ? 8.171 -3.106 -20.259 1.00 94.25 96 SER A N 1
ATOM 774 C CA . SER A 1 96 ? 7.386 -4.118 -20.995 1.00 94.25 96 SER A CA 1
ATOM 775 C C . SER A 1 96 ? 8.238 -5.283 -21.510 1.00 94.25 96 SER A C 1
ATOM 777 O O . SER A 1 96 ? 7.709 -6.332 -21.875 1.00 94.25 96 SER A O 1
ATOM 779 N N . LYS A 1 97 ? 9.566 -5.116 -21.551 1.00 95.56 97 LYS A N 1
ATOM 780 C CA . LYS A 1 97 ? 10.520 -6.159 -21.951 1.00 95.56 97 LYS A CA 1
ATOM 781 C C . LYS A 1 97 ? 10.805 -7.174 -20.842 1.00 95.56 97 LYS A C 1
ATOM 783 O O . LYS A 1 97 ? 11.280 -8.270 -21.132 1.00 95.56 97 LYS A O 1
ATOM 788 N N . LEU A 1 98 ? 10.505 -6.837 -19.587 1.00 95.94 98 LEU A N 1
ATOM 789 C CA . LEU A 1 98 ? 10.757 -7.678 -18.415 1.00 95.94 98 LEU A CA 1
ATOM 790 C C . LEU A 1 98 ? 9.554 -8.589 -18.159 1.00 95.94 98 LEU A C 1
ATOM 792 O O . LEU A 1 98 ? 8.770 -8.392 -17.233 1.00 95.94 98 LEU A O 1
ATOM 796 N N . LEU A 1 99 ? 9.387 -9.579 -19.035 1.00 92.19 99 LEU A N 1
ATOM 797 C CA . LEU A 1 99 ? 8.175 -10.402 -19.113 1.00 92.19 99 LEU A CA 1
ATOM 798 C C . LEU A 1 99 ? 7.892 -11.209 -17.835 1.00 92.19 99 LEU A C 1
ATOM 800 O O . LEU A 1 99 ? 6.733 -11.506 -17.552 1.00 92.19 99 LEU A O 1
ATOM 804 N N . ASN A 1 100 ? 8.928 -11.540 -17.061 1.00 94.75 100 ASN A N 1
ATOM 805 C CA . ASN A 1 100 ? 8.822 -12.348 -15.843 1.00 94.75 100 ASN A CA 1
ATOM 806 C C . ASN A 1 100 ? 8.800 -11.516 -14.550 1.00 94.75 100 ASN A C 1
ATOM 808 O O . ASN A 1 100 ? 8.822 -12.094 -13.462 1.00 94.75 100 ASN A O 1
ATOM 812 N N . LEU A 1 101 ? 8.737 -10.183 -14.655 1.00 97.06 101 LEU A N 1
ATOM 813 C CA . LEU A 1 101 ? 8.819 -9.294 -13.502 1.00 97.06 101 LEU A CA 1
ATOM 814 C C . LEU A 1 101 ? 7.614 -9.484 -12.569 1.00 97.06 101 LEU A C 1
ATOM 816 O O . LEU A 1 101 ? 6.463 -9.324 -12.977 1.00 97.06 101 LEU A O 1
ATOM 820 N N . GLN A 1 102 ? 7.902 -9.806 -11.310 1.00 96.25 102 GLN A N 1
ATOM 821 C CA . GLN A 1 102 ? 6.931 -10.100 -10.255 1.00 96.25 102 GLN A CA 1
ATOM 822 C C . GLN A 1 102 ? 7.023 -9.104 -9.095 1.00 96.25 102 GLN A C 1
ATOM 824 O O . GLN A 1 102 ? 5.993 -8.730 -8.534 1.00 96.25 102 GLN A O 1
ATOM 829 N N . ASP A 1 103 ? 8.225 -8.631 -8.774 1.00 95.00 103 ASP A N 1
ATOM 830 C CA . ASP A 1 103 ? 8.488 -7.709 -7.676 1.00 95.00 103 ASP A CA 1
ATOM 831 C C . ASP A 1 103 ? 9.182 -6.449 -8.198 1.00 95.00 103 ASP A C 1
ATOM 833 O O . ASP A 1 103 ? 10.301 -6.493 -8.715 1.00 95.00 103 ASP A O 1
ATOM 837 N N . LEU A 1 104 ? 8.526 -5.301 -8.041 1.00 96.75 104 LEU A N 1
ATOM 838 C CA . LEU A 1 104 ? 9.054 -4.016 -8.482 1.00 96.75 104 LEU A CA 1
ATOM 839 C C . LEU A 1 104 ? 9.059 -3.005 -7.339 1.00 96.75 104 LEU A C 1
ATOM 841 O O . LEU A 1 104 ? 8.013 -2.655 -6.794 1.00 96.75 104 LEU A O 1
ATOM 845 N N . PHE A 1 105 ? 10.242 -2.483 -7.022 1.00 95.50 105 PHE A N 1
ATOM 846 C CA . PHE A 1 105 ? 10.422 -1.347 -6.124 1.00 95.50 105 PHE A CA 1
ATOM 847 C C . PHE A 1 105 ? 10.972 -0.164 -6.916 1.00 95.50 105 PHE A C 1
ATOM 849 O O . PHE A 1 105 ? 12.054 -0.255 -7.494 1.00 95.50 105 PHE A O 1
ATOM 856 N N . ILE A 1 106 ? 10.260 0.961 -6.948 1.00 95.31 106 ILE A N 1
ATOM 857 C CA . ILE A 1 106 ? 10.622 2.060 -7.843 1.00 95.31 106 ILE A CA 1
ATOM 858 C C . ILE A 1 106 ? 10.384 3.447 -7.247 1.00 95.31 106 ILE A C 1
ATOM 860 O O . ILE A 1 106 ? 9.340 3.743 -6.660 1.00 95.31 106 ILE A O 1
ATOM 864 N N . LEU A 1 107 ? 11.343 4.342 -7.473 1.00 95.12 107 LEU A N 1
ATOM 865 C CA . LEU A 1 107 ? 11.105 5.778 -7.450 1.00 95.12 107 LEU A CA 1
ATOM 866 C C . LEU A 1 107 ? 10.511 6.184 -8.800 1.00 95.12 107 LEU A C 1
ATOM 868 O O . LEU A 1 107 ? 11.198 6.160 -9.820 1.00 95.12 107 LEU A O 1
ATOM 872 N N . TYR A 1 108 ? 9.229 6.552 -8.820 1.00 94.62 108 TYR A N 1
ATOM 873 C CA . TYR A 1 108 ? 8.542 6.861 -10.068 1.00 94.62 108 TYR A CA 1
ATOM 874 C C . TYR A 1 108 ? 9.228 8.006 -10.819 1.00 94.62 108 TYR A C 1
ATOM 876 O O . TYR A 1 108 ? 9.409 9.118 -10.309 1.00 94.62 108 TYR A O 1
ATOM 884 N N . ASN A 1 109 ? 9.523 7.741 -12.088 1.00 89.69 109 ASN A N 1
ATOM 885 C CA . ASN A 1 109 ? 10.118 8.675 -13.025 1.00 89.69 109 ASN A CA 1
ATOM 886 C C . ASN A 1 109 ? 9.400 8.540 -14.373 1.00 89.69 109 ASN A C 1
ATOM 888 O O . ASN A 1 109 ? 9.120 7.433 -14.812 1.00 89.69 109 ASN A O 1
ATOM 892 N N . LYS A 1 110 ? 9.145 9.662 -15.060 1.00 90.12 110 LYS A N 1
ATOM 893 C CA . LYS A 1 110 ? 8.509 9.679 -16.392 1.00 90.12 110 LYS A CA 1
ATOM 894 C C . LYS A 1 110 ? 9.300 8.935 -17.475 1.00 90.12 110 LYS A C 1
ATOM 896 O O . LYS A 1 110 ? 8.742 8.664 -18.524 1.00 90.12 110 LYS A O 1
ATOM 901 N N . LYS A 1 111 ? 10.589 8.682 -17.247 1.00 94.44 111 LYS A N 1
ATOM 902 C CA . LYS A 1 111 ? 11.455 7.931 -18.157 1.00 94.44 111 LYS A CA 1
ATOM 903 C C . LYS A 1 111 ? 11.356 6.418 -17.968 1.00 94.44 111 LYS A C 1
ATOM 905 O O . LYS A 1 111 ? 11.854 5.692 -18.814 1.00 94.44 111 LYS A O 1
ATOM 910 N N . ILE A 1 112 ? 10.753 5.941 -16.881 1.00 94.94 112 ILE A N 1
ATOM 911 C CA . ILE A 1 112 ? 10.494 4.514 -16.708 1.00 94.94 112 ILE A CA 1
ATOM 912 C C . ILE A 1 112 ? 9.076 4.264 -17.211 1.00 94.94 112 ILE A C 1
ATOM 914 O O . ILE A 1 112 ? 8.098 4.681 -16.589 1.00 94.94 112 ILE A O 1
ATOM 918 N N . GLU A 1 113 ? 8.986 3.659 -18.386 1.00 95.12 113 GLU A N 1
ATOM 919 C CA . GLU A 1 113 ? 7.745 3.477 -19.128 1.00 95.12 113 GLU A CA 1
ATOM 920 C C . GLU A 1 113 ? 7.187 2.067 -18.920 1.00 95.12 113 GLU A C 1
ATOM 922 O O . GLU A 1 113 ? 7.902 1.141 -18.530 1.00 95.12 113 GLU A O 1
ATOM 927 N N . ASN A 1 114 ? 5.886 1.916 -19.175 1.00 96.62 114 ASN A N 1
ATOM 928 C CA . ASN A 1 114 ? 5.189 0.627 -19.204 1.00 96.62 114 ASN A CA 1
ATOM 929 C C . ASN A 1 114 ? 5.244 -0.176 -17.888 1.00 96.62 114 ASN A C 1
ATOM 931 O O . ASN A 1 114 ? 5.037 -1.385 -17.885 1.00 96.62 114 ASN A O 1
ATOM 935 N N . ILE A 1 115 ? 5.441 0.505 -16.747 1.00 96.62 115 ILE A N 1
ATOM 936 C CA . ILE A 1 115 ? 5.339 -0.082 -15.394 1.00 96.62 115 ILE A CA 1
ATOM 937 C C . ILE A 1 115 ? 4.023 -0.858 -15.233 1.00 96.62 115 ILE A C 1
ATOM 939 O O . ILE A 1 115 ? 3.986 -1.945 -14.665 1.00 96.62 115 ILE A O 1
ATOM 943 N N . PHE A 1 116 ? 2.935 -0.285 -15.745 1.00 95.88 116 PHE A N 1
ATOM 944 C CA . PHE A 1 116 ? 1.582 -0.810 -15.588 1.00 95.88 116 PHE A CA 1
ATOM 945 C C . PHE A 1 116 ? 1.195 -1.870 -16.632 1.00 95.88 116 PHE A C 1
ATOM 947 O O . PHE A 1 116 ? 0.105 -2.431 -16.549 1.00 95.88 116 PHE A O 1
ATOM 954 N N . ASP A 1 117 ? 2.096 -2.180 -17.569 1.00 95.38 117 ASP A N 1
ATOM 955 C CA . ASP A 1 117 ? 1.937 -3.272 -18.538 1.00 95.38 117 ASP A CA 1
ATOM 956 C C . ASP A 1 117 ? 2.602 -4.572 -18.052 1.00 95.38 117 ASP A C 1
ATOM 958 O O . ASP A 1 117 ? 2.429 -5.633 -18.654 1.00 95.38 117 ASP A O 1
ATOM 962 N N . CYS A 1 118 ? 3.339 -4.523 -16.936 1.00 96.25 118 CYS A N 1
ATOM 963 C CA . CYS A 1 118 ? 3.934 -5.686 -16.280 1.00 96.25 118 CYS A CA 1
ATOM 964 C C . CYS A 1 118 ? 2.856 -6.511 -15.546 1.00 96.25 118 CYS A C 1
ATOM 966 O O . CYS A 1 118 ? 2.784 -6.541 -14.320 1.00 96.25 118 CYS A O 1
ATOM 968 N N . VAL A 1 119 ? 1.998 -7.201 -16.301 1.00 95.75 119 VAL A N 1
ATOM 969 C CA . VAL A 1 119 ? 0.817 -7.926 -15.784 1.00 95.75 119 VAL A CA 1
ATOM 970 C C . VAL A 1 119 ? 1.132 -9.080 -14.820 1.00 95.75 119 VAL A C 1
ATOM 972 O O . VAL A 1 119 ? 0.238 -9.555 -14.120 1.00 95.75 119 VAL A O 1
ATOM 975 N N . ASN A 1 120 ? 2.388 -9.529 -14.759 1.00 96.81 120 ASN A N 1
ATOM 976 C CA . ASN A 1 120 ? 2.852 -10.573 -13.841 1.00 96.81 120 ASN A CA 1
ATOM 977 C C . ASN A 1 120 ? 3.269 -10.036 -12.460 1.00 96.81 120 ASN A C 1
ATOM 979 O O . ASN A 1 120 ? 3.608 -10.836 -11.585 1.00 96.81 120 ASN A O 1
ATOM 983 N N . LEU A 1 121 ? 3.211 -8.715 -12.240 1.00 97.94 121 LEU A N 1
ATOM 984 C CA . LEU A 1 121 ? 3.535 -8.113 -10.950 1.00 97.94 121 LEU A CA 1
ATOM 985 C C . LEU A 1 121 ? 2.619 -8.636 -9.839 1.00 97.94 121 LEU A C 1
ATOM 987 O O . LEU A 1 121 ? 1.396 -8.511 -9.900 1.00 97.94 121 LEU A O 1
ATOM 991 N N . LYS A 1 122 ? 3.256 -9.164 -8.794 1.00 97.88 122 LYS A N 1
ATOM 992 C CA . LYS A 1 122 ? 2.656 -9.572 -7.520 1.00 97.88 122 LYS A CA 1
ATOM 993 C C . LYS A 1 122 ? 2.929 -8.555 -6.423 1.00 97.88 122 LYS A C 1
ATOM 995 O O . LYS A 1 122 ? 2.094 -8.379 -5.540 1.00 97.88 122 LYS A O 1
ATOM 1000 N N . ARG A 1 123 ? 4.058 -7.847 -6.493 1.00 98.06 123 ARG A N 1
ATOM 1001 C CA . ARG A 1 123 ? 4.403 -6.778 -5.560 1.00 98.06 123 ARG A CA 1
ATOM 1002 C C . ARG A 1 123 ? 4.841 -5.523 -6.291 1.00 98.06 123 ARG A C 1
ATOM 1004 O O . ARG A 1 123 ? 5.737 -5.558 -7.132 1.00 98.06 123 ARG A O 1
ATOM 1011 N N . LEU A 1 124 ? 4.250 -4.400 -5.902 1.00 98.38 124 LEU A N 1
ATOM 1012 C CA . LEU A 1 124 ? 4.628 -3.080 -6.380 1.00 98.38 124 LEU A CA 1
ATOM 1013 C C . LEU A 1 124 ? 4.812 -2.142 -5.194 1.00 98.38 124 LEU A C 1
ATOM 1015 O O . LEU A 1 124 ? 3.872 -1.884 -4.446 1.00 98.38 124 LEU A O 1
ATOM 1019 N N . VAL A 1 125 ? 6.011 -1.583 -5.079 1.00 97.75 125 VAL A N 1
ATOM 1020 C CA . VAL A 1 125 ? 6.294 -0.455 -4.196 1.00 97.75 125 VAL A CA 1
ATOM 1021 C C . VAL A 1 125 ? 6.668 0.742 -5.049 1.00 97.75 125 VAL A C 1
ATOM 1023 O O . VAL A 1 125 ? 7.677 0.726 -5.755 1.00 97.75 125 VAL A O 1
ATOM 1026 N N . ILE A 1 126 ? 5.845 1.785 -5.002 1.00 97.69 126 ILE A N 1
ATOM 1027 C CA . ILE A 1 126 ? 5.999 2.964 -5.850 1.00 97.69 126 ILE A CA 1
ATOM 1028 C C . ILE A 1 126 ? 6.062 4.241 -5.017 1.00 97.69 126 ILE A C 1
ATOM 1030 O O . ILE A 1 126 ? 5.136 4.616 -4.297 1.00 97.69 126 ILE A O 1
ATOM 1034 N N . HIS A 1 127 ? 7.180 4.946 -5.149 1.00 97.44 127 HIS A N 1
ATOM 1035 C CA . HIS A 1 127 ? 7.425 6.212 -4.474 1.00 97.44 127 HIS A CA 1
ATOM 1036 C C . HIS A 1 127 ? 7.225 7.375 -5.433 1.00 97.44 127 HIS A C 1
ATOM 1038 O O . HIS A 1 127 ? 7.656 7.322 -6.584 1.00 97.44 127 HIS A O 1
ATOM 1044 N N . HIS A 1 128 ? 6.661 8.476 -4.938 1.00 96.88 128 HIS A N 1
ATOM 1045 C CA . HIS A 1 128 ? 6.566 9.739 -5.675 1.00 96.88 128 HIS A CA 1
ATOM 1046 C C . HIS A 1 128 ? 5.875 9.630 -7.044 1.00 96.88 128 HIS A C 1
ATOM 1048 O O . HIS A 1 128 ? 6.201 10.393 -7.965 1.00 96.88 128 HIS A O 1
ATOM 1054 N N . TYR A 1 129 ? 4.893 8.735 -7.171 1.00 97.50 129 TYR A N 1
ATOM 1055 C CA . TYR A 1 129 ? 4.008 8.697 -8.327 1.00 97.50 129 TYR A CA 1
ATOM 1056 C C . TYR A 1 129 ? 3.376 10.076 -8.535 1.00 97.50 129 TYR A C 1
ATOM 1058 O O . TYR A 1 129 ? 3.004 10.757 -7.580 1.00 97.50 129 TYR A O 1
ATOM 1066 N N . LYS A 1 130 ? 3.342 10.554 -9.783 1.00 95.69 130 LYS A N 1
ATOM 1067 C CA . LYS A 1 130 ? 3.040 11.970 -10.067 1.00 95.69 130 LYS A CA 1
ATOM 1068 C C . LYS A 1 130 ? 1.587 12.239 -10.451 1.00 95.69 130 LYS A C 1
ATOM 1070 O O . LYS A 1 130 ? 1.210 13.411 -10.481 1.00 95.69 130 LYS A O 1
ATOM 1075 N N . LYS A 1 131 ? 0.788 11.215 -10.772 1.00 96.50 131 LYS A N 1
ATOM 1076 C CA . LYS A 1 131 ? -0.626 11.412 -11.131 1.00 96.50 131 LYS A CA 1
ATOM 1077 C C . LYS A 1 131 ? -1.501 11.517 -9.875 1.00 96.50 131 LYS A C 1
ATOM 1079 O O . LYS A 1 131 ? -1.083 11.172 -8.772 1.00 96.50 131 LYS A O 1
ATOM 1084 N N . LYS A 1 132 ? -2.702 12.073 -10.057 1.00 96.94 132 LYS A N 1
ATOM 1085 C CA . LYS A 1 132 ? -3.698 12.281 -8.989 1.00 96.94 132 LYS A CA 1
ATOM 1086 C C . LYS A 1 132 ? -4.664 11.102 -8.834 1.00 96.94 132 LYS A C 1
ATOM 1088 O O . LYS A 1 132 ? -5.224 10.927 -7.760 1.00 96.94 132 LYS A O 1
ATOM 1093 N N . ASN A 1 133 ? -4.866 10.332 -9.895 1.00 94.69 133 ASN A N 1
ATOM 1094 C CA . ASN A 1 133 ? -5.612 9.078 -9.914 1.00 94.69 133 ASN A CA 1
ATOM 1095 C C . ASN A 1 133 ? -4.639 7.924 -10.161 1.00 94.69 133 ASN A C 1
ATOM 1097 O O . ASN A 1 133 ? -3.495 8.153 -10.553 1.00 94.69 133 ASN A O 1
ATOM 1101 N N . ILE A 1 134 ? -5.102 6.701 -9.933 1.00 96.75 134 ILE A N 1
ATOM 1102 C CA . ILE A 1 134 ? -4.323 5.472 -10.128 1.00 96.75 134 ILE A CA 1
ATOM 1103 C C . ILE A 1 134 ? -4.971 4.550 -11.164 1.00 96.75 134 ILE A C 1
ATOM 1105 O O . ILE A 1 134 ? -4.841 3.336 -11.088 1.00 96.75 134 ILE A O 1
ATOM 1109 N N . ASP A 1 135 ? -5.651 5.125 -12.158 1.00 96.12 135 ASP A N 1
ATOM 1110 C CA . ASP A 1 135 ? -6.353 4.373 -13.211 1.00 96.12 135 ASP A CA 1
ATOM 1111 C C . ASP A 1 135 ? -5.404 3.473 -14.021 1.00 96.12 135 ASP A C 1
ATOM 1113 O O . ASP A 1 135 ? -5.812 2.425 -14.519 1.00 96.12 135 ASP A O 1
ATOM 1117 N N . ASP A 1 136 ? -4.116 3.828 -14.093 1.00 95.69 136 ASP A N 1
ATOM 1118 C CA . ASP A 1 136 ? -3.106 2.987 -14.742 1.00 95.69 136 ASP A CA 1
ATOM 1119 C C . ASP A 1 136 ? -2.928 1.628 -14.030 1.00 95.69 136 ASP A C 1
ATOM 1121 O O . ASP A 1 136 ? -2.553 0.648 -14.660 1.00 95.69 136 ASP A O 1
ATOM 1125 N N . PHE A 1 137 ? -3.219 1.528 -12.727 1.00 97.50 137 PHE A N 1
ATOM 1126 C CA . PHE A 1 137 ? -2.998 0.307 -11.937 1.00 97.50 137 PHE A CA 1
ATOM 1127 C C . PHE A 1 137 ? -3.994 -0.805 -12.294 1.00 97.50 137 PHE A C 1
ATOM 1129 O O . PHE A 1 137 ? -3.796 -1.958 -11.916 1.00 97.50 137 PHE A O 1
ATOM 1136 N N . THR A 1 138 ? -5.051 -0.484 -13.044 1.00 96.62 138 THR A N 1
ATOM 1137 C CA . THR A 1 138 ? -6.165 -1.391 -13.357 1.00 96.62 138 THR A CA 1
ATOM 1138 C C . THR A 1 138 ? -5.744 -2.680 -14.064 1.00 96.62 138 THR A C 1
ATOM 1140 O O . THR A 1 138 ? -6.447 -3.685 -13.926 1.00 96.62 138 THR A O 1
ATOM 1143 N N . ASN A 1 139 ? -4.605 -2.686 -14.764 1.00 96.06 139 ASN A N 1
ATOM 1144 C CA . ASN A 1 139 ? -4.065 -3.853 -15.470 1.00 96.06 139 ASN A CA 1
ATOM 1145 C C . ASN A 1 139 ? -3.271 -4.819 -14.573 1.00 96.06 139 ASN A C 1
ATOM 1147 O O . ASN A 1 139 ? -3.051 -5.966 -14.962 1.00 96.06 139 ASN A O 1
ATOM 1151 N N . LEU A 1 140 ? -2.878 -4.408 -13.364 1.00 97.38 140 LEU A N 1
ATOM 1152 C CA . LEU A 1 140 ? -2.057 -5.210 -12.448 1.00 97.38 140 LEU A CA 1
ATOM 1153 C C . LEU A 1 140 ? -2.910 -6.223 -11.663 1.00 97.38 140 LEU A C 1
ATOM 1155 O O . LEU A 1 140 ? -2.964 -6.208 -10.437 1.00 97.38 140 LEU A O 1
ATOM 1159 N N . LYS A 1 141 ? -3.629 -7.100 -12.376 1.00 97.44 141 LYS A N 1
ATOM 1160 C CA . LYS A 1 141 ? -4.640 -8.008 -11.798 1.00 97.44 141 LYS A CA 1
ATOM 1161 C C . LYS A 1 141 ? -4.085 -9.036 -10.810 1.00 97.44 141 LYS A C 1
ATOM 1163 O O . LYS A 1 141 ? -4.832 -9.478 -9.946 1.00 97.44 141 LYS A O 1
ATOM 1168 N N . ASN A 1 142 ? -2.803 -9.376 -10.925 1.00 97.75 142 ASN A N 1
ATOM 1169 C CA . ASN A 1 142 ? -2.125 -10.351 -10.068 1.00 97.75 142 ASN A CA 1
ATOM 1170 C C . ASN A 1 142 ? -1.467 -9.719 -8.830 1.00 97.75 142 ASN A C 1
ATOM 1172 O O . ASN A 1 142 ? -0.740 -10.403 -8.110 1.00 97.75 142 ASN A O 1
ATOM 1176 N N . LEU A 1 143 ? -1.684 -8.420 -8.596 1.00 98.25 143 LEU A N 1
ATOM 1177 C CA . LEU A 1 143 ? -1.027 -7.692 -7.522 1.00 98.25 143 LEU A CA 1
ATOM 1178 C C . LEU A 1 143 ? -1.561 -8.133 -6.155 1.00 98.25 143 LEU A C 1
ATOM 1180 O O . LEU A 1 143 ? -2.751 -8.011 -5.879 1.00 98.25 143 LEU A O 1
ATOM 1184 N N . GLN A 1 144 ? -0.654 -8.605 -5.305 1.00 98.31 144 GLN A N 1
ATOM 1185 C CA . GLN A 1 144 ? -0.912 -9.100 -3.953 1.00 98.31 144 GLN A CA 1
ATOM 1186 C C . GLN A 1 144 ? -0.447 -8.117 -2.880 1.00 98.31 144 GLN A C 1
ATOM 1188 O O . GLN A 1 144 ? -1.077 -7.995 -1.832 1.00 98.31 144 GLN A O 1
ATOM 1193 N N . ILE A 1 145 ? 0.642 -7.396 -3.145 1.00 98.25 145 ILE A N 1
ATOM 1194 C CA . ILE A 1 145 ? 1.217 -6.410 -2.231 1.00 98.25 145 ILE A CA 1
ATOM 1195 C C . ILE A 1 145 ? 1.367 -5.090 -2.980 1.00 98.25 145 ILE A C 1
ATOM 1197 O O . ILE A 1 145 ? 2.059 -5.013 -3.998 1.00 98.25 145 ILE A O 1
ATOM 1201 N N . LEU A 1 146 ? 0.733 -4.042 -2.464 1.00 98.75 146 LEU A N 1
ATOM 1202 C CA . LEU A 1 146 ? 0.816 -2.703 -3.027 1.00 98.75 146 LEU A CA 1
ATOM 1203 C C . LEU A 1 146 ? 1.214 -1.698 -1.955 1.00 98.75 146 LEU A C 1
ATOM 1205 O O . LEU A 1 146 ? 0.504 -1.507 -0.973 1.00 98.75 146 LEU A O 1
ATOM 1209 N N . GLU A 1 147 ? 2.311 -0.995 -2.193 1.00 98.56 147 GLU A N 1
ATOM 1210 C CA . GLU A 1 147 ? 2.772 0.088 -1.340 1.00 98.56 147 GLU A CA 1
ATOM 1211 C C . GLU A 1 147 ? 2.902 1.375 -2.169 1.00 98.56 147 GLU A C 1
ATOM 1213 O O . GLU A 1 147 ? 3.657 1.433 -3.143 1.00 98.56 147 GLU A O 1
ATOM 1218 N N . ILE A 1 148 ? 2.171 2.429 -1.794 1.00 98.56 148 ILE A N 1
ATOM 1219 C CA . ILE A 1 148 ? 2.207 3.726 -2.485 1.00 98.56 148 ILE A CA 1
ATOM 1220 C C . ILE A 1 148 ? 2.641 4.825 -1.528 1.00 98.56 148 ILE A C 1
ATOM 1222 O O . ILE A 1 148 ? 1.977 5.099 -0.526 1.00 98.56 148 ILE A O 1
ATOM 1226 N N . TRP A 1 149 ? 3.779 5.448 -1.829 1.00 98.12 149 TRP A N 1
ATOM 1227 C CA . TRP A 1 149 ? 4.435 6.383 -0.920 1.00 98.12 149 TRP A CA 1
ATOM 1228 C C . TRP A 1 149 ? 4.537 7.782 -1.540 1.00 98.12 149 TRP A C 1
ATOM 1230 O O . TRP A 1 149 ? 4.825 7.943 -2.731 1.00 98.12 149 TRP A O 1
ATOM 1240 N N . SER A 1 150 ? 4.341 8.821 -0.726 1.00 98.25 150 SER A N 1
ATOM 1241 C CA . SER A 1 150 ? 4.671 10.223 -1.041 1.00 98.25 150 SER A CA 1
ATOM 1242 C C . SER A 1 150 ? 4.118 10.728 -2.383 1.00 98.25 150 SER A C 1
ATOM 1244 O O . SER A 1 150 ? 4.820 11.391 -3.155 1.00 98.25 150 SER A O 1
ATOM 1246 N N . SER A 1 151 ? 2.858 10.400 -2.674 1.00 98.25 151 SER A N 1
ATOM 1247 C CA . SER A 1 151 ? 2.203 10.676 -3.959 1.00 98.25 151 SER A CA 1
ATOM 1248 C C . SER A 1 151 ? 0.974 11.587 -3.782 1.00 98.25 151 SER A C 1
ATOM 1250 O O . SER A 1 151 ? 0.306 11.522 -2.749 1.00 98.25 151 SER A O 1
ATOM 1252 N N . PRO A 1 152 ? 0.635 12.458 -4.754 1.00 97.94 152 PRO A N 1
ATOM 1253 C CA . PRO A 1 152 ? -0.468 13.413 -4.652 1.00 97.94 152 PRO A CA 1
ATOM 1254 C C . PRO A 1 152 ? -1.817 12.786 -5.052 1.00 97.94 152 PRO A C 1
ATOM 1256 O O . PRO A 1 152 ? -2.675 13.477 -5.605 1.00 97.94 152 PRO A O 1
ATOM 1259 N N . ILE A 1 153 ? -1.976 11.483 -4.819 1.00 98.38 153 ILE A N 1
ATOM 1260 C CA . ILE A 1 153 ? -3.169 10.714 -5.179 1.00 98.38 153 ILE A CA 1
ATOM 1261 C C . ILE A 1 153 ? -4.355 11.205 -4.349 1.00 98.38 153 ILE A C 1
ATOM 1263 O O . ILE A 1 153 ? -4.192 11.516 -3.171 1.00 98.38 153 ILE A O 1
ATOM 1267 N N . GLN A 1 154 ? -5.524 11.301 -4.979 1.00 98.38 154 GLN A N 1
ATOM 1268 C CA . GLN A 1 154 ? -6.751 11.831 -4.380 1.00 98.38 154 GLN A CA 1
ATOM 1269 C C . GLN A 1 154 ? -7.799 10.754 -4.095 1.00 98.38 154 GLN A C 1
ATOM 1271 O O . GLN A 1 154 ? -8.570 10.902 -3.148 1.00 98.38 154 GLN A O 1
ATOM 1276 N N . ASN A 1 155 ? -7.812 9.675 -4.878 1.00 98.00 155 ASN A N 1
ATOM 1277 C CA . ASN A 1 155 ? -8.706 8.534 -4.701 1.00 98.00 155 ASN A CA 1
ATOM 1278 C C . ASN A 1 155 ? -8.010 7.219 -5.076 1.00 98.00 155 ASN A C 1
ATOM 1280 O O . ASN A 1 155 ? -6.923 7.231 -5.660 1.00 98.00 155 ASN A O 1
ATOM 1284 N N . LEU A 1 156 ? -8.651 6.095 -4.751 1.00 98.31 156 LEU A N 1
ATOM 1285 C CA . LEU A 1 156 ? -8.130 4.756 -5.027 1.00 98.31 156 LEU A CA 1
ATOM 1286 C C . LEU A 1 156 ? -8.870 4.014 -6.152 1.00 98.31 156 LEU A C 1
ATOM 1288 O O . LEU A 1 156 ? -8.741 2.797 -6.245 1.00 98.31 156 LEU A O 1
ATOM 1292 N N . ASP A 1 157 ? -9.658 4.695 -6.987 1.00 97.44 157 ASP A N 1
ATOM 1293 C CA . ASP A 1 157 ? -10.650 4.055 -7.873 1.00 97.44 157 ASP A CA 1
ATOM 1294 C C . ASP A 1 157 ? -10.051 2.998 -8.819 1.00 97.44 157 ASP A C 1
ATOM 1296 O O . ASP A 1 157 ? -10.680 1.971 -9.082 1.00 97.44 157 ASP A O 1
ATOM 1300 N N . GLY A 1 158 ? -8.798 3.183 -9.245 1.00 97.31 158 GLY A N 1
ATOM 1301 C CA . GLY A 1 158 ? -8.051 2.210 -10.049 1.00 97.31 158 GLY A CA 1
ATOM 1302 C C . GLY A 1 158 ? -7.799 0.848 -9.377 1.00 97.31 158 GLY A C 1
ATOM 1303 O O . GLY A 1 158 ? -7.399 -0.092 -10.061 1.00 97.31 158 GLY A O 1
ATOM 1304 N N . LEU A 1 159 ? -8.059 0.701 -8.070 1.00 98.31 159 LEU A N 1
ATOM 1305 C CA . LEU A 1 159 ? -7.932 -0.565 -7.328 1.00 98.31 159 LEU A CA 1
ATOM 1306 C C . LEU A 1 159 ? -9.229 -1.379 -7.263 1.00 98.31 159 LEU A C 1
ATOM 1308 O O . LEU A 1 159 ? -9.199 -2.522 -6.806 1.00 98.31 159 LEU A O 1
ATOM 1312 N N . LYS A 1 160 ? -10.361 -0.837 -7.730 1.00 97.12 160 LYS A N 1
ATOM 1313 C CA . LYS A 1 160 ? -11.693 -1.444 -7.553 1.00 97.12 160 LYS A CA 1
ATOM 1314 C C . LYS A 1 160 ? -11.772 -2.900 -8.014 1.00 97.12 160 LYS A C 1
ATOM 1316 O O . LYS A 1 160 ? -12.425 -3.724 -7.367 1.00 97.12 160 LYS A O 1
ATOM 1321 N N . ASP A 1 161 ? -11.076 -3.217 -9.101 1.00 96.12 161 ASP A N 1
ATOM 1322 C CA . ASP A 1 161 ? -11.076 -4.536 -9.734 1.00 96.12 161 ASP A CA 1
ATOM 1323 C C . ASP A 1 161 ? -9.807 -5.356 -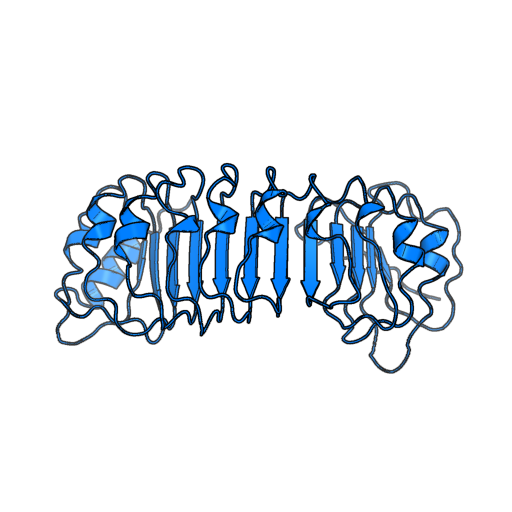9.438 1.00 96.12 161 ASP A C 1
ATOM 1325 O O . ASP A 1 161 ? -9.575 -6.367 -10.100 1.00 96.12 161 ASP A O 1
ATOM 1329 N N . LEU A 1 162 ? -8.966 -4.930 -8.486 1.00 97.56 162 LEU A N 1
ATOM 1330 C CA . LEU A 1 162 ? -7.779 -5.674 -8.052 1.00 97.56 162 LEU A CA 1
ATOM 1331 C C . LEU A 1 162 ? -8.141 -6.545 -6.845 1.00 97.56 162 LEU A C 1
ATOM 1333 O O . LEU A 1 162 ? -8.145 -6.095 -5.700 1.00 97.56 162 LEU A O 1
ATOM 1337 N N . LYS A 1 163 ? -8.525 -7.793 -7.131 1.00 96.75 163 LYS A N 1
ATOM 1338 C CA . LYS A 1 163 ? -9.125 -8.731 -6.165 1.00 96.75 163 LYS A CA 1
ATOM 1339 C C . LYS A 1 163 ? -8.136 -9.700 -5.516 1.00 96.75 163 LYS A C 1
ATOM 1341 O O . LYS A 1 163 ? -8.571 -10.592 -4.803 1.00 96.75 163 LYS A O 1
ATOM 1346 N N . GLU A 1 164 ? -6.843 -9.517 -5.765 1.00 98.25 164 GLU A N 1
ATOM 1347 C CA . GLU A 1 164 ? -5.770 -10.347 -5.205 1.00 98.25 164 GLU A CA 1
ATOM 1348 C C . GLU A 1 164 ? -4.926 -9.592 -4.163 1.00 98.25 164 GLU A C 1
ATOM 1350 O O . GLU A 1 164 ? -4.061 -10.195 -3.536 1.00 98.25 164 GLU A O 1
ATOM 1355 N N . ILE A 1 165 ? -5.172 -8.289 -3.942 1.00 98.44 165 ILE A N 1
ATOM 1356 C CA . ILE A 1 165 ? -4.389 -7.475 -2.998 1.00 98.44 165 ILE A CA 1
ATOM 1357 C C . ILE A 1 165 ? -4.657 -7.969 -1.580 1.00 98.44 165 ILE A C 1
ATOM 1359 O O . ILE A 1 165 ? -5.756 -7.781 -1.058 1.00 98.44 165 ILE A O 1
ATOM 1363 N N . GLU A 1 166 ? -3.649 -8.559 -0.950 1.00 98.62 166 GLU A N 1
ATOM 1364 C CA . GLU A 1 166 ? -3.688 -9.019 0.435 1.00 98.62 166 GLU A CA 1
ATOM 1365 C C . GLU A 1 166 ? -3.104 -7.984 1.399 1.00 98.62 166 GLU A C 1
ATOM 1367 O O . GLU A 1 166 ? -3.582 -7.863 2.529 1.00 98.62 166 GLU A O 1
ATOM 1372 N N . GLN A 1 167 ? -2.105 -7.219 0.949 1.00 98.62 167 GLN A N 1
ATOM 1373 C CA . GLN A 1 167 ? -1.442 -6.183 1.739 1.00 98.62 167 GLN A CA 1
ATOM 1374 C C . GLN A 1 167 ? -1.447 -4.852 0.985 1.00 98.62 167 GLN A C 1
ATOM 1376 O O . GLN A 1 167 ? -0.965 -4.759 -0.148 1.00 98.62 167 GLN A O 1
ATOM 1381 N N . LEU A 1 168 ? -1.986 -3.814 1.624 1.00 98.81 168 LEU A N 1
ATOM 1382 C CA . LEU A 1 168 ? -2.038 -2.464 1.074 1.00 98.81 168 LEU A CA 1
ATOM 1383 C C . LEU A 1 168 ? -1.430 -1.457 2.048 1.00 98.81 168 LEU A C 1
ATOM 1385 O O . LEU A 1 168 ? -1.893 -1.311 3.178 1.00 98.81 168 LEU A O 1
ATOM 1389 N N . GLU A 1 169 ? -0.445 -0.698 1.579 1.00 98.75 169 GLU A N 1
ATOM 1390 C CA . GLU A 1 169 ? 0.142 0.399 2.337 1.00 98.75 169 GLU A CA 1
ATOM 1391 C C . GLU A 1 169 ? 0.032 1.735 1.604 1.00 98.75 169 GLU A C 1
ATOM 1393 O O . GLU A 1 169 ? 0.493 1.912 0.475 1.00 98.75 169 GLU A O 1
ATOM 1398 N N . LEU A 1 170 ? -0.543 2.716 2.292 1.00 98.75 170 LEU A N 1
ATOM 1399 C CA . LEU A 1 170 ? -0.766 4.070 1.809 1.00 98.75 170 LEU A CA 1
ATOM 1400 C C . LEU A 1 170 ? 0.002 5.030 2.714 1.00 98.75 170 LEU A C 1
ATOM 1402 O O . LEU A 1 170 ? -0.431 5.321 3.830 1.00 98.75 170 LEU A O 1
ATOM 1406 N N . ARG A 1 171 ? 1.159 5.517 2.256 1.00 98.50 171 ARG A N 1
ATOM 1407 C CA . ARG A 1 171 ? 2.062 6.330 3.083 1.00 98.50 171 ARG A CA 1
ATOM 1408 C C . ARG A 1 171 ? 2.242 7.730 2.514 1.00 98.50 171 ARG A C 1
ATOM 1410 O O . ARG A 1 171 ? 2.613 7.912 1.357 1.00 98.50 171 ARG A O 1
ATOM 1417 N N . TYR A 1 172 ? 2.032 8.750 3.343 1.00 98.38 172 TYR A N 1
ATOM 1418 C CA . TYR A 1 172 ? 2.239 10.161 2.991 1.00 98.38 172 TYR A CA 1
ATOM 1419 C C . TYR A 1 172 ? 1.418 10.631 1.777 1.00 98.38 172 TYR A C 1
ATOM 1421 O O . TYR A 1 172 ? 1.848 11.506 1.016 1.00 98.38 172 TYR A O 1
ATOM 1429 N N . LEU A 1 173 ? 0.206 10.095 1.606 1.00 98.56 173 LEU A N 1
ATOM 1430 C CA . LEU A 1 173 ? -0.727 10.525 0.562 1.00 98.56 173 LEU A CA 1
ATOM 1431 C C . LEU A 1 173 ? -1.531 11.735 1.055 1.00 98.56 173 LEU A C 1
ATOM 1433 O O . LEU A 1 173 ? -2.733 11.680 1.287 1.00 98.56 173 LEU A O 1
ATOM 1437 N N . SER A 1 174 ? -0.845 12.870 1.223 1.00 96.81 174 SER A N 1
ATOM 1438 C CA . SER A 1 174 ? -1.405 14.104 1.817 1.00 96.81 174 SER A CA 1
ATOM 1439 C C . SER A 1 174 ? -2.598 14.718 1.066 1.00 96.81 174 SER A C 1
ATOM 1441 O O . SER A 1 174 ? -3.201 15.683 1.542 1.00 96.81 174 SER A O 1
ATOM 1443 N N . LYS A 1 175 ? -2.908 14.209 -0.132 1.00 98.19 175 LYS A N 1
ATOM 1444 C CA . LYS A 1 175 ? -4.035 14.625 -0.973 1.00 98.19 175 LYS A CA 1
ATOM 1445 C C . LYS A 1 175 ? -5.147 13.577 -1.062 1.00 98.19 175 LYS A C 1
ATOM 1447 O O . LYS A 1 175 ? -6.140 13.882 -1.711 1.00 98.19 175 LYS A O 1
ATOM 1452 N N . LEU A 1 176 ? -4.992 12.419 -0.415 1.00 98.62 176 LEU A N 1
ATOM 1453 C CA . LEU A 1 176 ? -5.955 11.322 -0.455 1.00 98.62 176 LEU A CA 1
ATOM 1454 C C . LEU A 1 176 ? -7.215 11.716 0.310 1.00 98.62 176 LEU A C 1
ATOM 1456 O O . LEU A 1 176 ? -7.148 11.957 1.512 1.00 98.62 176 LEU A O 1
ATOM 1460 N N . GLU A 1 177 ? -8.333 11.807 -0.402 1.00 98.06 177 GLU A N 1
ATOM 1461 C CA . GLU A 1 177 ? -9.629 12.231 0.137 1.00 98.06 177 GLU A CA 1
ATOM 1462 C C . GLU A 1 177 ? -10.606 11.053 0.225 1.00 98.06 177 GLU A C 1
ATOM 1464 O O . GLU A 1 177 ? -11.271 10.903 1.246 1.00 98.06 177 GLU A O 1
ATOM 1469 N N . SER A 1 178 ? -10.639 10.181 -0.791 1.00 97.94 178 SER A N 1
ATOM 1470 C CA . SER A 1 178 ? -11.485 8.978 -0.806 1.00 97.94 178 SER A CA 1
ATOM 1471 C C . SER A 1 178 ? -10.661 7.693 -0.887 1.00 97.94 178 SER A C 1
ATOM 1473 O O . SER A 1 178 ? -9.676 7.601 -1.621 1.00 97.94 178 SER A O 1
ATOM 1475 N N . ILE A 1 179 ? -11.114 6.678 -0.155 1.00 98.31 179 ILE A N 1
ATOM 1476 C CA . ILE A 1 179 ? -10.613 5.301 -0.210 1.00 98.31 179 ILE A CA 1
ATOM 1477 C C . ILE A 1 179 ? -11.654 4.333 -0.801 1.00 98.31 179 ILE A C 1
ATOM 1479 O O . ILE A 1 179 ? -11.507 3.122 -0.683 1.00 98.31 179 ILE A O 1
ATOM 1483 N N . ASP A 1 180 ? -12.693 4.828 -1.482 1.00 97.88 180 ASP A N 1
ATOM 1484 C CA . ASP A 1 180 ? -13.779 3.996 -2.033 1.00 97.88 180 ASP A CA 1
ATOM 1485 C C . ASP A 1 180 ? -13.312 2.937 -3.038 1.00 97.88 180 ASP A C 1
ATOM 1487 O O . ASP A 1 180 ? -13.961 1.905 -3.206 1.00 97.88 180 ASP A O 1
ATOM 1491 N N . GLY A 1 181 ? -12.163 3.146 -3.678 1.00 98.12 181 GLY A N 1
ATOM 1492 C CA . GLY A 1 181 ? -11.570 2.165 -4.580 1.00 98.12 181 GLY A CA 1
ATOM 1493 C C . GLY A 1 181 ? -11.233 0.817 -3.935 1.00 98.12 181 GLY A C 1
ATOM 1494 O O . GLY A 1 181 ? -11.095 -0.167 -4.654 1.00 98.12 181 GLY A O 1
ATOM 1495 N N . ILE A 1 182 ? -11.154 0.733 -2.601 1.00 98.44 182 ILE A N 1
ATOM 1496 C CA . ILE A 1 182 ? -10.997 -0.543 -1.877 1.00 98.44 182 ILE A CA 1
ATOM 1497 C C . ILE A 1 182 ? -12.294 -1.035 -1.226 1.00 98.44 182 ILE A C 1
ATOM 1499 O O . ILE A 1 182 ? -12.294 -2.054 -0.540 1.00 98.44 182 ILE A O 1
ATOM 1503 N N . LYS A 1 183 ? -13.424 -0.357 -1.444 1.00 98.00 183 LYS A N 1
ATOM 1504 C CA . LYS A 1 183 ? -14.717 -0.749 -0.879 1.00 98.00 183 LYS A CA 1
ATOM 1505 C C . LYS A 1 183 ? -15.105 -2.167 -1.297 1.00 98.00 183 LYS A C 1
ATOM 1507 O O . LYS A 1 183 ? -15.047 -2.520 -2.477 1.00 98.00 183 LYS A O 1
ATOM 1512 N N . ASN A 1 184 ? -15.557 -2.964 -0.329 1.00 97.06 184 ASN A N 1
ATOM 1513 C CA . ASN A 1 184 ? -15.902 -4.381 -0.485 1.00 97.06 184 ASN A CA 1
ATOM 1514 C C . ASN A 1 184 ? -14.753 -5.239 -1.051 1.00 97.06 184 ASN A C 1
ATOM 1516 O O . ASN A 1 184 ? -15.003 -6.281 -1.664 1.00 97.06 184 ASN A O 1
ATOM 1520 N N . ASN A 1 185 ? -13.496 -4.807 -0.913 1.00 97.75 185 ASN A N 1
ATOM 1521 C CA . ASN A 1 185 ? -12.366 -5.647 -1.271 1.00 97.75 185 ASN A CA 1
ATOM 1522 C C . ASN A 1 185 ? -12.210 -6.752 -0.212 1.00 97.75 185 ASN A C 1
ATOM 1524 O O . ASN A 1 185 ? -11.844 -6.495 0.932 1.00 97.75 185 ASN A O 1
ATOM 1528 N N . SER A 1 186 ? -12.517 -7.986 -0.610 1.00 96.00 186 SER A N 1
ATOM 1529 C CA . SER A 1 186 ? -12.464 -9.159 0.258 1.00 96.00 186 SER A CA 1
ATOM 1530 C C . SER A 1 186 ? -11.092 -9.837 0.292 1.00 96.00 186 SER A C 1
ATOM 1532 O O . SER A 1 186 ? -10.950 -10.824 1.002 1.00 96.00 186 SER A O 1
ATOM 1534 N N . SER A 1 187 ? -10.090 -9.390 -0.468 1.00 98.31 187 SER A N 1
ATOM 1535 C CA . SER A 1 187 ? -8.749 -9.991 -0.421 1.00 98.31 187 SER A CA 1
ATOM 1536 C C . SER A 1 187 ? -7.835 -9.326 0.602 1.00 98.31 187 SER A C 1
ATOM 1538 O O . SER A 1 187 ? -6.954 -10.000 1.128 1.00 98.31 187 SER A O 1
ATOM 1540 N N . ILE A 1 188 ? -8.058 -8.044 0.923 1.00 98.81 188 ILE A N 1
ATOM 1541 C CA . ILE A 1 188 ? -7.191 -7.279 1.831 1.00 98.81 188 ILE A CA 1
ATOM 1542 C C . ILE A 1 188 ? -7.251 -7.869 3.244 1.00 98.81 188 ILE A C 1
ATOM 1544 O O . ILE A 1 188 ? -8.302 -7.879 3.886 1.00 98.81 188 ILE A O 1
ATOM 1548 N N . LYS A 1 189 ? -6.092 -8.316 3.733 1.00 98.81 189 LYS A N 1
ATOM 1549 C CA . LYS A 1 189 ? -5.868 -8.854 5.083 1.00 98.81 189 LYS A CA 1
ATOM 1550 C C . LYS A 1 189 ? -5.097 -7.870 5.955 1.00 98.81 189 LYS A C 1
ATOM 1552 O O . LYS A 1 189 ? -5.330 -7.824 7.162 1.00 98.81 189 LYS A O 1
ATOM 1557 N N . GLU A 1 190 ? -4.214 -7.073 5.361 1.00 98.81 190 GLU A N 1
ATOM 1558 C CA . GLU A 1 190 ? -3.396 -6.091 6.073 1.00 98.81 190 GLU A CA 1
ATOM 1559 C C . GLU A 1 190 ? -3.481 -4.725 5.391 1.00 98.81 190 GLU A C 1
ATOM 1561 O O . GLU A 1 190 ? -3.287 -4.602 4.180 1.00 98.81 190 GLU A O 1
ATOM 1566 N N . LEU A 1 191 ? -3.778 -3.694 6.181 1.00 98.88 191 LEU A N 1
ATOM 1567 C CA . LEU A 1 191 ? -3.912 -2.325 5.705 1.00 98.88 191 LEU A CA 1
ATOM 1568 C C . LEU A 1 191 ? -3.128 -1.364 6.595 1.00 98.88 191 LEU A C 1
ATOM 1570 O O . LEU A 1 191 ? -3.374 -1.270 7.800 1.00 98.88 191 LEU A O 1
ATOM 1574 N N . TRP A 1 192 ? -2.229 -0.602 5.978 1.00 98.81 192 TRP A N 1
ATOM 1575 C CA . TRP A 1 192 ? -1.505 0.489 6.620 1.00 98.81 192 TRP A CA 1
ATOM 1576 C C . TRP A 1 192 ? -1.874 1.824 5.977 1.00 98.81 192 TRP A C 1
ATOM 1578 O O . TRP A 1 192 ? -1.687 2.017 4.777 1.00 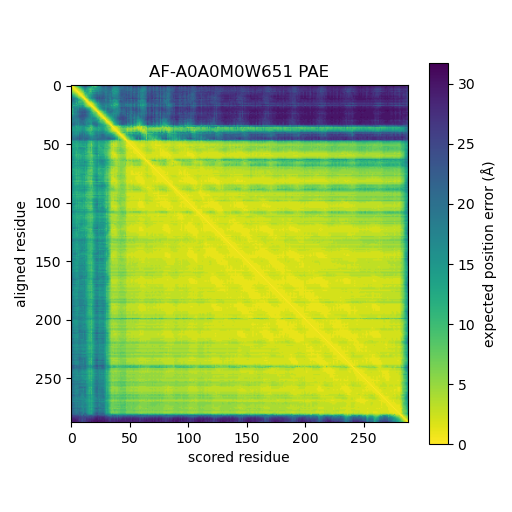98.81 192 TRP A O 1
ATOM 1588 N N . ILE A 1 193 ? -2.347 2.778 6.776 1.00 98.75 193 ILE A N 1
ATOM 1589 C CA . ILE A 1 193 ? -2.634 4.146 6.334 1.00 98.75 193 ILE A CA 1
ATOM 1590 C C . ILE A 1 193 ? -1.814 5.107 7.192 1.00 98.75 193 ILE A C 1
ATOM 1592 O O . ILE A 1 193 ? -2.083 5.291 8.376 1.00 98.75 193 ILE A O 1
ATOM 1596 N N . GLN A 1 194 ? -0.803 5.733 6.592 1.00 98.50 194 GLN A N 1
ATOM 1597 C CA . GLN A 1 194 ? 0.101 6.660 7.269 1.00 98.50 194 GLN A CA 1
ATOM 1598 C C . GLN A 1 194 ? 0.015 8.052 6.652 1.00 98.50 194 GLN A C 1
ATOM 1600 O O . GLN A 1 194 ? 0.212 8.232 5.449 1.00 98.50 194 GLN A O 1
ATOM 1605 N N . ASN A 1 195 ? -0.199 9.064 7.492 1.00 98.06 195 ASN A N 1
ATOM 1606 C CA . ASN A 1 195 ? -0.140 10.480 7.127 1.00 98.06 195 ASN A CA 1
ATOM 1607 C C . ASN A 1 195 ? -1.057 10.846 5.936 1.00 98.06 195 ASN A C 1
ATOM 1609 O O . ASN A 1 195 ? -0.695 11.631 5.055 1.00 98.06 195 ASN A O 1
ATOM 1613 N N . CYS A 1 196 ? -2.262 10.270 5.925 1.00 98.12 196 CYS A N 1
ATOM 1614 C CA . CYS A 1 196 ? -3.323 10.511 4.942 1.00 98.12 196 CYS A CA 1
ATOM 1615 C C . CYS A 1 196 ? -4.451 11.352 5.567 1.00 98.12 196 CYS A C 1
ATOM 1617 O O . CYS A 1 196 ? -5.602 10.940 5.640 1.00 98.12 196 CYS A O 1
ATOM 1619 N N . LYS A 1 197 ? -4.111 12.555 6.043 1.00 96.69 197 LYS A N 1
ATOM 1620 C CA . LYS A 1 197 ? -4.971 13.410 6.895 1.00 96.69 197 LYS A CA 1
ATOM 1621 C C . LYS A 1 197 ? -6.257 13.944 6.255 1.00 96.69 197 LYS A C 1
ATOM 1623 O O . LYS A 1 197 ? -7.002 14.676 6.895 1.00 96.69 197 LYS A O 1
ATOM 1628 N N . LYS A 1 198 ? -6.454 13.686 4.965 1.00 97.69 198 LYS A N 1
ATOM 1629 C CA . LYS A 1 198 ? -7.594 14.175 4.188 1.00 97.69 198 LYS A CA 1
ATOM 1630 C C . LYS A 1 198 ? -8.670 13.115 3.957 1.00 97.69 198 LYS A C 1
ATOM 1632 O O . LYS A 1 198 ? -9.721 13.467 3.426 1.00 97.69 198 LYS A O 1
ATOM 1637 N N . VAL A 1 199 ? -8.420 11.865 4.357 1.00 98.00 199 VAL A N 1
ATOM 1638 C CA . VAL A 1 199 ? -9.421 10.796 4.304 1.00 98.00 199 VAL A CA 1
ATOM 1639 C C . VAL A 1 199 ? -10.593 11.202 5.191 1.00 98.00 199 VAL A C 1
ATOM 1641 O O . VAL A 1 199 ? -10.412 11.468 6.379 1.00 98.00 199 VAL A O 1
ATOM 1644 N N . ASN A 1 200 ? -11.776 11.305 4.590 1.00 91.75 200 ASN A N 1
ATOM 1645 C CA . ASN A 1 200 ? -12.968 11.841 5.251 1.00 91.75 200 ASN A CA 1
ATOM 1646 C C . ASN A 1 200 ? -14.024 10.773 5.575 1.00 91.75 200 ASN A C 1
ATOM 1648 O O . ASN A 1 200 ? -14.800 10.971 6.506 1.00 91.75 200 ASN A O 1
ATOM 1652 N N . ASP A 1 201 ? -14.023 9.648 4.859 1.00 96.88 201 ASP A N 1
ATOM 1653 C CA . ASP A 1 201 ? -14.930 8.526 5.084 1.00 96.88 201 ASP A CA 1
ATOM 1654 C C . ASP A 1 201 ? -14.154 7.267 5.489 1.00 96.88 201 ASP A C 1
ATOM 1656 O O . ASP A 1 201 ? -13.577 6.556 4.663 1.00 96.88 201 ASP A O 1
ATOM 1660 N N . TRP A 1 202 ? -14.149 6.998 6.793 1.00 97.75 202 TRP A N 1
ATOM 1661 C CA . TRP A 1 202 ? -13.533 5.808 7.376 1.00 97.75 202 TRP A CA 1
ATOM 1662 C C . TRP A 1 202 ? -14.485 4.601 7.408 1.00 97.75 202 TRP A C 1
ATOM 1664 O O . TRP A 1 202 ? -14.024 3.476 7.603 1.00 97.75 202 TRP A O 1
ATOM 1674 N N . GLU A 1 203 ? -15.791 4.782 7.152 1.00 97.69 203 GLU A N 1
ATOM 1675 C CA . GLU A 1 203 ? -16.771 3.682 7.156 1.00 97.69 203 GLU A CA 1
ATOM 1676 C C . GLU A 1 203 ? -16.497 2.655 6.054 1.00 97.69 203 GLU A C 1
ATOM 1678 O O . GLU A 1 203 ? -16.856 1.482 6.194 1.00 97.69 203 GLU A O 1
ATOM 1683 N N . VAL A 1 204 ? -15.807 3.068 4.984 1.00 98.31 204 VAL A N 1
ATOM 1684 C CA . VAL A 1 204 ? -15.327 2.180 3.918 1.00 98.31 204 VAL A CA 1
ATOM 1685 C C . VAL A 1 204 ? -14.510 1.018 4.484 1.00 98.31 204 VAL A C 1
ATOM 1687 O O . VAL A 1 204 ? -14.663 -0.112 4.016 1.00 98.31 204 VAL A O 1
ATOM 1690 N N . LEU A 1 205 ? -13.701 1.245 5.525 1.00 98.44 205 LEU A N 1
ATOM 1691 C CA . LEU A 1 205 ? -12.883 0.192 6.132 1.00 98.44 205 LEU A CA 1
ATOM 1692 C C . LEU A 1 205 ? -13.730 -0.937 6.725 1.00 98.44 205 LEU A C 1
ATOM 1694 O O . LEU A 1 205 ? -13.320 -2.091 6.671 1.00 98.44 205 LEU A O 1
ATOM 1698 N N . GLY A 1 206 ? -14.943 -0.637 7.200 1.00 98.06 206 GLY A N 1
ATOM 1699 C CA . GLY A 1 206 ? -15.896 -1.633 7.698 1.00 98.06 206 GLY A CA 1
ATOM 1700 C C . GLY A 1 206 ? -16.447 -2.581 6.625 1.00 98.06 206 GLY A C 1
ATOM 1701 O O . GLY A 1 206 ? -17.223 -3.474 6.950 1.00 98.06 206 GLY A O 1
ATOM 1702 N N . THR A 1 207 ? -16.082 -2.396 5.351 1.00 98.19 207 THR A N 1
ATOM 1703 C CA . THR A 1 207 ? -16.467 -3.287 4.240 1.00 98.19 207 THR A CA 1
ATOM 1704 C C . THR A 1 207 ? -15.414 -4.348 3.903 1.00 98.19 207 THR A C 1
ATOM 1706 O O . THR A 1 207 ? -15.676 -5.235 3.090 1.00 98.19 207 THR A O 1
ATOM 1709 N N . LEU A 1 208 ? -14.229 -4.279 4.516 1.00 98.44 208 LEU A N 1
ATOM 1710 C CA . LEU A 1 208 ? -13.103 -5.178 4.259 1.00 98.44 208 LEU A CA 1
ATOM 1711 C C . LEU A 1 208 ? -13.220 -6.447 5.116 1.00 98.44 208 LEU A C 1
ATOM 1713 O O . LEU A 1 208 ? -12.497 -6.617 6.091 1.00 98.44 208 LEU A O 1
ATOM 1717 N N . SER A 1 209 ? -14.155 -7.339 4.782 1.00 96.62 209 SER A N 1
ATOM 1718 C CA . SER A 1 209 ? -14.575 -8.460 5.649 1.00 96.62 209 SER A CA 1
ATOM 1719 C C . SER A 1 209 ? -13.453 -9.405 6.113 1.00 96.62 209 SER A C 1
ATOM 1721 O O . SER A 1 209 ? -13.592 -10.055 7.149 1.00 96.62 209 SER A O 1
ATOM 1723 N N . ASN A 1 210 ? -12.349 -9.480 5.364 1.00 98.12 210 ASN A N 1
ATOM 1724 C CA . ASN A 1 210 ? -11.194 -10.333 5.662 1.00 98.12 210 ASN A CA 1
ATOM 1725 C C . ASN A 1 210 ? -10.003 -9.571 6.271 1.00 98.12 210 ASN A C 1
ATOM 1727 O O . ASN A 1 210 ? -8.935 -10.161 6.444 1.00 98.12 210 ASN A O 1
ATOM 1731 N N . LEU A 1 211 ? -10.176 -8.289 6.615 1.00 98.75 211 LEU A N 1
ATOM 1732 C CA . LEU A 1 211 ? -9.132 -7.480 7.236 1.00 98.75 211 LEU A CA 1
ATOM 1733 C C . LEU A 1 211 ? -8.784 -8.032 8.622 1.00 98.75 211 LEU A C 1
ATOM 1735 O O . LEU A 1 211 ? -9.645 -8.135 9.495 1.00 98.75 211 LEU A O 1
ATOM 1739 N N . LYS A 1 212 ? -7.504 -8.346 8.820 1.00 98.69 212 LYS A N 1
ATOM 1740 C CA . LYS A 1 212 ? -6.941 -8.886 10.062 1.00 98.69 212 LYS A CA 1
ATOM 1741 C C . LYS A 1 212 ? -6.100 -7.875 10.815 1.00 98.69 212 LYS A C 1
ATOM 1743 O O . LYS A 1 212 ? -6.136 -7.849 12.043 1.00 98.69 212 LYS A O 1
ATOM 1748 N N . VAL A 1 213 ? -5.341 -7.058 10.090 1.00 98.69 213 VAL A N 1
ATOM 1749 C CA . VAL A 1 213 ? -4.413 -6.084 10.668 1.00 98.69 213 VAL A CA 1
ATOM 1750 C C . VAL A 1 213 ? -4.691 -4.713 10.077 1.00 98.69 213 VAL A C 1
ATOM 1752 O O . VAL A 1 213 ? -4.625 -4.527 8.863 1.00 98.69 213 VAL A O 1
ATOM 1755 N N . LEU A 1 214 ? -4.971 -3.749 10.949 1.00 98.75 214 LEU A N 1
ATOM 1756 C CA . LEU A 1 214 ? -5.173 -2.355 10.581 1.00 98.75 214 LEU A CA 1
ATOM 1757 C C . LEU A 1 214 ? -4.214 -1.459 11.363 1.00 98.75 214 LEU A C 1
ATOM 1759 O O . LEU A 1 214 ? -4.277 -1.393 12.590 1.00 98.75 214 LEU A O 1
ATOM 1763 N N . THR A 1 215 ? -3.379 -0.714 10.647 1.00 98.69 215 THR A N 1
ATOM 1764 C CA . THR A 1 215 ? -2.567 0.356 11.230 1.00 98.69 215 THR A CA 1
ATOM 1765 C C . THR A 1 215 ? -2.978 1.702 10.646 1.00 98.69 215 THR A C 1
ATOM 1767 O O . THR A 1 215 ? -2.962 1.884 9.429 1.00 98.69 215 THR A O 1
ATOM 1770 N N . ILE A 1 216 ? -3.309 2.664 11.511 1.00 98.44 216 ILE A N 1
ATOM 1771 C CA . ILE A 1 216 ? -3.595 4.050 11.134 1.00 98.44 216 ILE A CA 1
ATOM 1772 C C . ILE A 1 216 ? -2.670 4.988 11.910 1.00 98.44 216 ILE A C 1
ATOM 1774 O O . ILE A 1 216 ? -2.788 5.177 13.122 1.00 98.44 216 ILE A O 1
ATOM 1778 N N . GLU A 1 217 ? -1.753 5.626 11.196 1.00 97.69 217 GLU A N 1
ATOM 1779 C CA . GLU A 1 217 ? -0.693 6.440 11.783 1.00 97.69 217 GLU A CA 1
ATOM 1780 C C . GLU A 1 217 ? -0.756 7.883 11.279 1.00 97.69 217 GLU A C 1
ATOM 1782 O O . GLU A 1 217 ? -0.844 8.141 10.077 1.00 97.69 217 GLU A O 1
ATOM 1787 N N . ALA A 1 218 ? -0.668 8.846 12.199 1.00 97.25 218 ALA A N 1
ATOM 1788 C CA . ALA A 1 218 ? -0.588 10.276 11.894 1.00 97.25 218 ALA A CA 1
ATOM 1789 C C . ALA A 1 218 ? -1.689 10.801 10.939 1.00 97.25 218 ALA A C 1
ATOM 1791 O O . ALA A 1 218 ? -1.435 11.710 10.138 1.00 97.25 218 ALA A O 1
ATOM 1792 N N . CYS A 1 219 ? -2.904 10.246 11.010 1.00 97.44 219 CYS A N 1
ATOM 1793 C CA . CYS A 1 219 ? -4.017 10.604 10.120 1.00 97.44 219 CYS A CA 1
ATOM 1794 C C . CYS A 1 219 ? -4.931 11.715 10.661 1.00 97.44 219 CYS A C 1
ATOM 1796 O O . CYS A 1 219 ? -5.841 12.140 9.959 1.00 97.44 219 CYS A O 1
ATOM 1798 N N . GLY A 1 220 ? -4.648 12.265 11.843 1.00 95.56 220 GLY A N 1
ATOM 1799 C CA . GLY A 1 220 ? -5.468 13.301 12.465 1.00 95.56 220 GLY A CA 1
ATOM 1800 C C . GLY A 1 220 ? -6.658 12.709 13.211 1.00 95.56 220 GLY A C 1
ATOM 1801 O O . GLY A 1 220 ? -6.548 11.643 13.812 1.00 95.56 220 GLY A O 1
ATOM 1802 N N . ASN A 1 221 ? -7.781 13.418 13.198 1.00 95.44 221 ASN A N 1
ATOM 1803 C CA . ASN A 1 221 ? -8.968 12.996 13.926 1.00 95.44 221 ASN A CA 1
ATOM 1804 C C . ASN A 1 221 ? -9.831 12.054 13.083 1.00 95.44 221 ASN A C 1
ATOM 1806 O O . ASN A 1 221 ? -10.122 12.335 11.920 1.00 95.44 221 ASN A O 1
ATOM 1810 N N . ILE A 1 222 ? -10.271 10.964 13.699 1.00 97.25 222 ILE A N 1
ATOM 1811 C CA . ILE A 1 222 ? -11.250 10.024 13.162 1.00 97.25 222 ILE A CA 1
ATOM 1812 C C . ILE A 1 222 ? -12.496 10.133 14.048 1.00 97.25 222 ILE A C 1
ATOM 1814 O O . ILE A 1 222 ? -12.372 9.952 15.260 1.00 97.25 222 ILE A O 1
ATOM 1818 N N . PRO A 1 223 ? -13.694 10.407 13.499 1.00 96.94 223 PRO A N 1
ATOM 1819 C CA . PRO A 1 223 ? -14.880 10.647 14.323 1.00 96.94 223 PRO A CA 1
ATOM 1820 C C . PRO A 1 223 ? -15.222 9.498 15.283 1.00 96.94 223 PRO A C 1
ATOM 1822 O O . PRO A 1 223 ? -15.577 9.724 16.437 1.00 96.94 223 PRO A O 1
ATOM 1825 N N . SER A 1 224 ? -15.115 8.257 14.804 1.00 97.75 224 SER A N 1
ATOM 1826 C CA . SER A 1 224 ? -15.441 7.047 15.558 1.00 97.75 224 SER A CA 1
ATOM 1827 C C . SER A 1 224 ? -14.818 5.820 14.895 1.00 97.75 224 SER A C 1
ATOM 1829 O O . SER A 1 224 ? -14.551 5.838 13.695 1.00 97.75 224 SER A O 1
ATOM 1831 N N . LEU A 1 225 ? -14.650 4.735 15.653 1.00 97.88 225 LEU A N 1
ATOM 1832 C CA . LEU A 1 225 ? -14.214 3.426 15.151 1.00 97.88 225 LEU A CA 1
ATOM 1833 C C . LEU A 1 225 ? -15.359 2.418 14.973 1.00 97.88 225 LEU A C 1
ATOM 1835 O O . LEU A 1 225 ? -15.107 1.238 14.741 1.00 97.88 225 LEU A O 1
ATOM 1839 N N . ASN A 1 226 ? -16.621 2.845 15.074 1.00 96.69 226 ASN A N 1
ATOM 1840 C CA . ASN A 1 226 ? -17.778 1.939 15.031 1.00 96.69 226 ASN A CA 1
ATOM 1841 C C . ASN A 1 226 ? -17.834 1.040 13.783 1.00 96.69 226 ASN A C 1
ATOM 1843 O O . ASN A 1 226 ? -18.376 -0.065 13.860 1.00 96.69 226 ASN A O 1
ATOM 1847 N N . PHE A 1 227 ? -17.252 1.463 12.657 1.00 97.25 227 PHE A N 1
ATOM 1848 C CA . PHE A 1 227 ? -17.134 0.647 11.447 1.00 97.25 227 PHE A CA 1
ATOM 1849 C C . PHE A 1 227 ? -16.392 -0.680 11.670 1.00 97.25 227 PHE A C 1
ATOM 1851 O O . PHE A 1 227 ? -16.682 -1.657 10.979 1.00 97.25 227 PHE A O 1
ATOM 1858 N N . LEU A 1 228 ? -15.493 -0.755 12.658 1.00 97.81 228 LEU A N 1
ATOM 1859 C CA . LEU A 1 228 ? -14.747 -1.969 12.994 1.00 97.81 228 LEU A CA 1
ATOM 1860 C C . LEU A 1 228 ? -15.637 -3.079 13.588 1.00 97.81 228 LEU A C 1
ATOM 1862 O O . LEU A 1 228 ? -15.244 -4.243 13.554 1.00 97.81 228 LEU A O 1
ATOM 1866 N N . ASN A 1 229 ? -16.856 -2.769 14.059 1.00 95.75 229 ASN A N 1
ATOM 1867 C CA . ASN A 1 229 ? -17.818 -3.788 14.514 1.00 95.75 229 ASN A CA 1
ATOM 1868 C C . ASN A 1 229 ? -18.178 -4.789 13.406 1.00 95.75 229 ASN A C 1
ATOM 1870 O O . ASN A 1 229 ? -18.474 -5.944 13.693 1.00 95.75 229 ASN A O 1
ATOM 1874 N N . LYS A 1 230 ? -18.123 -4.355 12.141 1.00 96.75 230 LYS A N 1
ATOM 1875 C CA . LYS A 1 230 ? -18.420 -5.178 10.959 1.00 96.75 230 LYS A CA 1
ATOM 1876 C C . LYS A 1 230 ? -17.282 -6.152 10.611 1.00 96.75 230 LYS A C 1
ATOM 1878 O O . LYS A 1 230 ? -17.470 -7.038 9.785 1.00 96.75 230 LYS A O 1
ATOM 1883 N N . LEU A 1 231 ? -16.094 -5.979 11.200 1.00 97.75 231 LEU A N 1
ATOM 1884 C CA . LEU A 1 231 ? -14.883 -6.717 10.840 1.00 97.75 231 LEU A CA 1
ATOM 1885 C C . LEU A 1 231 ? -14.666 -7.908 11.771 1.00 97.75 231 LEU A C 1
ATOM 1887 O O . LEU A 1 231 ? -13.904 -7.838 12.732 1.00 97.75 231 LEU A O 1
ATOM 1891 N N . GLU A 1 232 ? -15.353 -9.016 11.514 1.00 95.94 232 GLU A N 1
ATOM 1892 C CA . GLU A 1 232 ? -15.290 -10.232 12.343 1.00 95.94 232 GLU A CA 1
ATOM 1893 C C . GLU A 1 232 ? -13.890 -10.861 12.404 1.00 95.94 232 GLU A C 1
ATOM 1895 O O . GLU A 1 232 ? -13.532 -11.430 13.428 1.00 95.94 232 GLU A O 1
ATOM 1900 N N . SER A 1 233 ? -13.076 -10.691 11.357 1.00 96.94 233 SER A N 1
ATOM 1901 C CA . SER A 1 233 ? -11.715 -11.243 11.272 1.00 96.94 233 SER A CA 1
ATOM 1902 C C . SER A 1 233 ? -10.619 -10.325 11.829 1.00 96.94 233 SER A C 1
ATOM 1904 O O . SER A 1 233 ? -9.446 -10.673 11.726 1.00 96.94 233 SER A O 1
ATOM 1906 N N . LEU A 1 234 ? -10.956 -9.152 12.378 1.00 98.38 234 LEU A N 1
ATOM 1907 C CA . LEU A 1 234 ? -9.955 -8.176 12.815 1.00 98.38 234 LEU A CA 1
ATOM 1908 C C . LEU A 1 234 ? -9.240 -8.650 14.086 1.00 98.38 234 LEU A C 1
ATOM 1910 O O . LEU A 1 234 ? -9.856 -8.744 15.148 1.00 98.38 234 LEU A O 1
ATOM 1914 N N . GLU A 1 235 ? -7.939 -8.909 13.969 1.00 98.06 235 GLU A N 1
ATOM 1915 C CA . GLU A 1 235 ? -7.086 -9.444 15.034 1.00 98.06 235 GLU A CA 1
ATOM 1916 C C . GLU A 1 235 ? -6.205 -8.364 15.677 1.00 98.06 235 GLU A C 1
ATOM 1918 O O . GLU A 1 235 ? -5.862 -8.459 16.855 1.00 98.06 235 GLU A O 1
ATOM 1923 N N . SER A 1 236 ? -5.814 -7.339 14.917 1.00 98.06 236 SER A N 1
ATOM 1924 C CA . SER A 1 236 ? -4.897 -6.303 15.385 1.00 98.06 236 SER A CA 1
ATOM 1925 C C . SER A 1 236 ? -5.292 -4.922 14.882 1.00 98.06 236 SER A C 1
ATOM 1927 O O . SER A 1 236 ? -5.454 -4.713 13.677 1.00 98.06 236 SER A O 1
ATOM 1929 N N . ILE A 1 237 ? -5.373 -3.964 15.806 1.00 97.88 237 ILE A N 1
ATOM 1930 C CA . ILE A 1 237 ? -5.481 -2.541 15.488 1.00 97.88 237 ILE A CA 1
ATOM 1931 C C . ILE A 1 237 ? -4.383 -1.724 16.165 1.00 97.88 237 ILE A C 1
ATOM 1933 O O . ILE A 1 237 ? -4.125 -1.833 17.365 1.00 97.88 237 ILE A O 1
ATOM 1937 N N . ARG A 1 238 ? -3.740 -0.875 15.365 1.00 98.06 238 ARG A N 1
ATOM 1938 C CA . ARG A 1 238 ? -2.710 0.068 15.791 1.00 98.06 238 ARG A CA 1
ATOM 1939 C C . ARG A 1 238 ? -3.084 1.474 15.360 1.00 98.06 238 ARG A C 1
ATOM 1941 O O . ARG A 1 238 ? -3.024 1.803 14.180 1.00 98.06 238 ARG A O 1
ATOM 1948 N N . LEU A 1 239 ? -3.432 2.311 16.322 1.00 97.12 239 LEU A N 1
ATOM 1949 C CA . LEU A 1 239 ? -3.519 3.754 16.153 1.00 97.12 239 LEU A CA 1
ATOM 1950 C C . LEU A 1 239 ? -2.232 4.340 16.717 1.00 97.12 239 LEU A C 1
ATOM 1952 O O . LEU A 1 239 ? -1.872 4.044 17.852 1.00 97.12 239 LEU A O 1
ATOM 1956 N N . VAL A 1 240 ? -1.496 5.104 15.914 1.00 92.44 240 VAL A N 1
ATOM 1957 C CA . VAL A 1 240 ? -0.146 5.555 16.285 1.00 92.44 240 VAL A CA 1
ATOM 1958 C C . VAL A 1 240 ? 0.047 7.028 15.944 1.00 92.44 240 VAL A C 1
ATOM 1960 O O . VAL A 1 240 ? -0.520 7.553 14.980 1.00 92.44 240 VAL A O 1
ATOM 1963 N N . SER A 1 241 ? 0.895 7.696 16.729 1.00 92.81 241 SER A N 1
ATOM 1964 C CA . SER A 1 241 ? 1.222 9.116 16.567 1.00 92.81 241 SER A CA 1
ATOM 1965 C C . SER A 1 241 ? -0.041 9.990 16.633 1.00 92.81 241 SER A C 1
ATOM 1967 O O . SER A 1 241 ? -0.916 9.737 17.453 1.00 92.81 241 SER A O 1
ATOM 1969 N N . ASN A 1 242 ? -0.145 11.030 15.799 1.00 93.50 242 ASN A N 1
ATOM 1970 C CA . ASN A 1 242 ? -1.259 11.983 15.802 1.00 93.50 242 ASN A CA 1
ATOM 1971 C C . ASN A 1 242 ? -2.516 11.409 15.119 1.00 93.50 242 ASN A C 1
ATOM 1973 O O . ASN A 1 242 ? -2.982 11.974 14.128 1.00 93.50 242 ASN A O 1
ATOM 1977 N N . THR A 1 243 ? -3.009 10.270 15.602 1.00 95.94 243 THR A N 1
ATOM 1978 C CA . THR A 1 243 ? -4.293 9.671 15.222 1.00 95.94 243 THR A CA 1
ATOM 1979 C C . THR A 1 243 ? -5.182 9.637 16.465 1.00 95.94 243 THR A C 1
ATOM 1981 O O . THR A 1 243 ? -4.891 8.890 17.397 1.00 95.94 243 THR A O 1
ATOM 1984 N N . PHE A 1 244 ? -6.248 10.440 16.483 1.00 95.56 244 PHE A N 1
ATOM 1985 C CA . PHE A 1 244 ? -7.143 10.596 17.637 1.00 95.56 244 PHE A CA 1
ATOM 1986 C C . PHE A 1 244 ? -8.574 10.203 17.275 1.00 95.56 244 PHE A C 1
ATOM 1988 O O . PHE A 1 244 ? -9.010 10.444 16.151 1.00 95.56 244 PHE A O 1
ATOM 1995 N N . ILE A 1 245 ? -9.309 9.626 18.223 1.00 97.69 245 ILE A N 1
ATOM 1996 C CA . ILE A 1 245 ? -10.699 9.207 18.046 1.00 97.69 245 ILE A CA 1
ATOM 1997 C C . ILE A 1 245 ? -11.612 10.198 18.766 1.00 97.69 245 ILE A C 1
ATOM 1999 O O . ILE A 1 245 ? -11.518 10.373 19.980 1.00 97.69 245 ILE A O 1
ATOM 2003 N N . GLU A 1 246 ? -12.473 10.889 18.024 1.00 97.25 246 GLU A N 1
ATOM 2004 C CA . GLU A 1 246 ? -13.211 12.037 18.567 1.00 97.25 246 GLU A CA 1
ATOM 2005 C C . GLU A 1 246 ? -14.228 11.631 19.638 1.00 97.25 246 GLU A C 1
ATOM 2007 O O . GLU A 1 246 ? -14.329 12.302 20.664 1.00 97.25 246 GLU A O 1
ATOM 2012 N N . ASP A 1 247 ? -14.948 10.523 19.443 1.00 97.88 247 ASP A N 1
ATOM 2013 C CA . ASP A 1 247 ? -15.958 10.063 20.403 1.00 97.88 247 ASP A CA 1
ATOM 2014 C C . ASP A 1 247 ? -15.383 9.366 21.650 1.00 97.88 247 ASP A C 1
ATOM 2016 O O . ASP A 1 247 ? -16.111 9.180 22.626 1.00 97.88 247 ASP A O 1
ATOM 2020 N N . GLY A 1 248 ? -14.099 8.993 21.625 1.00 97.88 248 GLY A N 1
ATOM 2021 C CA . GLY A 1 248 ? -13.400 8.315 22.716 1.00 97.88 248 GLY A CA 1
ATOM 2022 C C . GLY A 1 248 ? -13.931 6.924 23.084 1.00 97.88 248 GLY A C 1
ATOM 2023 O O . GLY A 1 248 ? -13.599 6.434 24.161 1.00 97.88 248 GLY A O 1
ATOM 2024 N N . LYS A 1 249 ? -14.743 6.280 22.233 1.00 98.00 249 LYS A N 1
ATOM 2025 C CA . LYS A 1 249 ? -15.378 4.980 22.524 1.00 98.00 249 LYS A CA 1
ATOM 2026 C C . LYS A 1 249 ? -14.573 3.818 21.957 1.00 98.00 249 LYS A C 1
ATOM 2028 O O . LYS A 1 249 ? -14.751 3.422 20.804 1.00 98.00 249 LYS A O 1
ATOM 2033 N N . LEU A 1 250 ? -13.696 3.260 22.781 1.00 97.50 250 LEU A N 1
ATOM 2034 C CA . LEU A 1 250 ? -12.679 2.287 22.388 1.00 97.50 250 LEU A CA 1
ATOM 2035 C C . LEU A 1 250 ? -12.711 1.010 23.230 1.00 97.50 250 LEU A C 1
ATOM 2037 O O . LEU A 1 250 ? -12.220 -0.018 22.773 1.00 97.50 250 LEU A O 1
ATOM 2041 N N . SER A 1 251 ? -13.283 1.055 24.435 1.00 96.31 251 SER A N 1
ATOM 2042 C CA . SER A 1 251 ? -13.326 -0.063 25.386 1.00 96.31 251 SER A CA 1
ATOM 2043 C C . SER A 1 251 ? -13.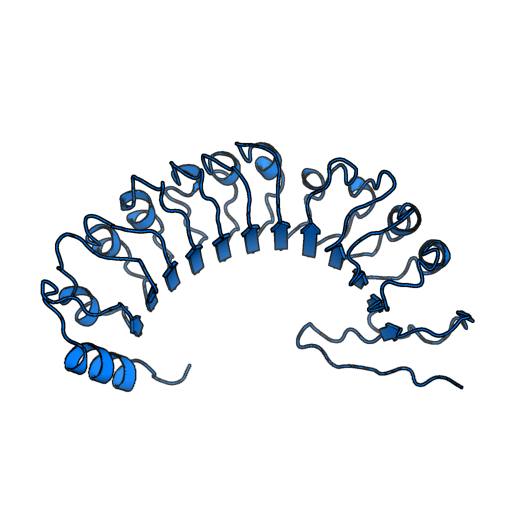903 -1.345 24.780 1.00 96.31 251 SER A C 1
ATOM 2045 O O . SER A 1 251 ? -13.361 -2.421 24.980 1.00 96.31 251 SER A O 1
ATOM 2047 N N . TRP A 1 252 ? -14.923 -1.246 23.933 1.00 96.62 252 TRP A N 1
ATOM 2048 C CA . TRP A 1 252 ? -15.535 -2.406 23.282 1.00 96.62 252 TRP A CA 1
ATOM 2049 C C . TRP A 1 252 ? -14.567 -3.205 22.383 1.00 96.62 252 TRP A C 1
ATOM 2051 O O . TRP A 1 252 ? -14.814 -4.380 22.115 1.00 96.62 252 TRP A O 1
ATOM 2061 N N . LEU A 1 253 ? -13.459 -2.607 21.914 1.00 96.62 253 LEU A N 1
ATOM 2062 C CA . LEU A 1 253 ? -12.477 -3.305 21.076 1.00 96.62 253 LEU A CA 1
ATOM 2063 C C . LEU A 1 253 ? -11.748 -4.414 21.835 1.00 96.62 253 LEU A C 1
ATOM 2065 O O . LEU A 1 253 ? -11.379 -5.404 21.210 1.00 96.62 253 LEU A O 1
ATOM 2069 N N . ILE A 1 254 ? -11.555 -4.279 23.152 1.00 95.12 254 ILE A N 1
ATOM 2070 C CA . ILE A 1 254 ? -10.915 -5.330 23.960 1.00 95.12 254 ILE A CA 1
ATOM 2071 C C . ILE A 1 254 ? -11.856 -6.507 24.249 1.00 95.12 254 ILE A C 1
ATOM 2073 O O . ILE A 1 254 ? -11.382 -7.606 24.523 1.00 95.12 254 ILE A O 1
ATOM 2077 N N . ASP A 1 255 ? -13.171 -6.294 24.142 1.00 94.69 255 ASP A N 1
ATOM 2078 C CA . ASP A 1 255 ? -14.194 -7.333 24.327 1.00 94.69 255 ASP A CA 1
ATOM 2079 C C . ASP A 1 255 ? -14.506 -8.087 23.024 1.00 94.69 255 ASP A C 1
ATOM 2081 O O . ASP A 1 255 ? -15.225 -9.089 23.018 1.00 94.69 255 ASP A O 1
ATOM 2085 N N . LYS A 1 256 ? -13.980 -7.608 21.892 1.00 95.25 256 LYS A N 1
ATOM 2086 C CA . LYS A 1 256 ? -14.162 -8.247 20.593 1.00 95.25 256 LYS A CA 1
ATOM 2087 C C . LYS A 1 256 ? -13.392 -9.569 20.550 1.00 95.25 256 LYS A C 1
ATOM 2089 O O . LYS A 1 256 ? -12.170 -9.573 20.610 1.00 95.25 256 LYS A O 1
ATOM 2094 N N . GLU A 1 257 ? -14.109 -10.675 20.345 1.00 94.50 257 GLU A N 1
ATOM 2095 C CA . GLU A 1 257 ? -13.562 -12.046 20.390 1.00 94.50 257 GLU A CA 1
ATOM 2096 C C . GLU A 1 257 ? -12.332 -12.262 19.495 1.00 94.50 257 GLU A C 1
ATOM 2098 O O . GLU A 1 257 ? -11.388 -12.949 19.879 1.00 94.50 257 GLU A O 1
ATOM 2103 N N . SER A 1 258 ? -12.325 -11.666 18.302 1.00 96.06 258 SER A N 1
ATOM 2104 C CA . SER A 1 258 ? -11.217 -11.800 17.356 1.00 96.06 258 SER A CA 1
ATOM 2105 C C . SER A 1 258 ? -9.979 -10.987 17.745 1.00 96.06 258 SER A C 1
ATOM 2107 O O . SER A 1 258 ? -8.896 -11.269 17.233 1.00 96.06 258 SER A O 1
ATOM 2109 N N . MET A 1 259 ? -10.122 -9.972 18.605 1.00 97.12 259 MET A N 1
ATOM 2110 C CA . MET A 1 259 ? -9.073 -9.002 18.895 1.00 97.12 259 MET A CA 1
ATOM 2111 C C . MET A 1 259 ? -7.972 -9.628 19.754 1.00 97.12 259 MET A C 1
ATOM 2113 O O . MET A 1 259 ? -8.218 -10.154 20.835 1.00 97.12 259 MET A O 1
ATOM 2117 N N . LYS A 1 260 ? -6.732 -9.528 19.276 1.00 96.00 260 LYS A N 1
ATOM 2118 C CA . LYS A 1 260 ? -5.522 -10.022 19.949 1.00 96.00 260 LYS A CA 1
ATOM 2119 C C . LYS A 1 260 ? -4.585 -8.897 20.356 1.00 96.00 260 LYS A C 1
ATOM 2121 O O . LYS A 1 260 ? -3.831 -9.040 21.308 1.00 96.00 260 LYS A O 1
ATOM 2126 N N . TYR A 1 261 ? -4.597 -7.790 19.619 1.00 96.38 261 TYR A N 1
ATOM 2127 C CA . TYR A 1 261 ? -3.703 -6.672 19.886 1.00 96.38 261 TYR A CA 1
ATOM 2128 C C . TYR A 1 261 ? -4.383 -5.340 19.602 1.00 96.38 261 TYR A C 1
ATOM 2130 O O . TYR A 1 261 ? -4.850 -5.101 18.487 1.00 96.38 261 TYR A O 1
ATOM 2138 N N . PHE A 1 262 ? -4.375 -4.447 20.589 1.00 96.44 262 PHE A N 1
ATOM 2139 C CA . PHE A 1 262 ? -4.920 -3.105 20.448 1.00 96.44 262 PHE A CA 1
ATOM 2140 C C . PHE A 1 262 ? -3.962 -2.070 21.031 1.00 96.44 262 PHE A C 1
ATOM 2142 O O . PHE A 1 262 ? -3.673 -2.048 22.228 1.00 96.44 262 PHE A O 1
ATOM 2149 N N . ASN A 1 263 ? -3.483 -1.177 20.169 1.00 95.31 263 ASN A N 1
ATOM 2150 C CA . ASN A 1 263 ? -2.685 -0.029 20.562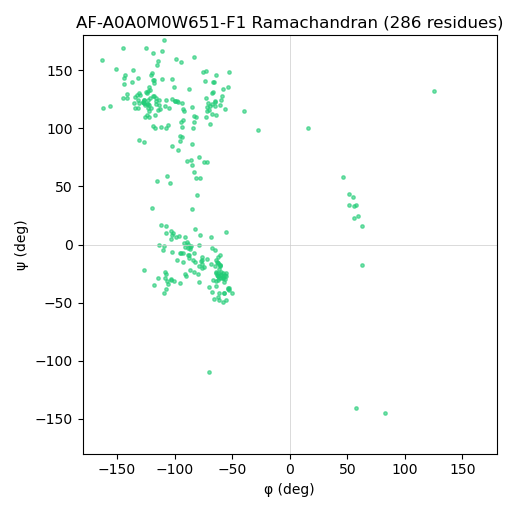 1.00 95.31 263 ASN A CA 1
ATOM 2151 C C . ASN A 1 263 ? -3.340 1.276 20.101 1.00 95.31 263 ASN A C 1
ATOM 2153 O O . ASN A 1 263 ? -3.783 1.388 18.959 1.00 95.31 263 ASN A O 1
ATOM 2157 N N . THR A 1 264 ? -3.365 2.260 20.994 1.00 95.81 264 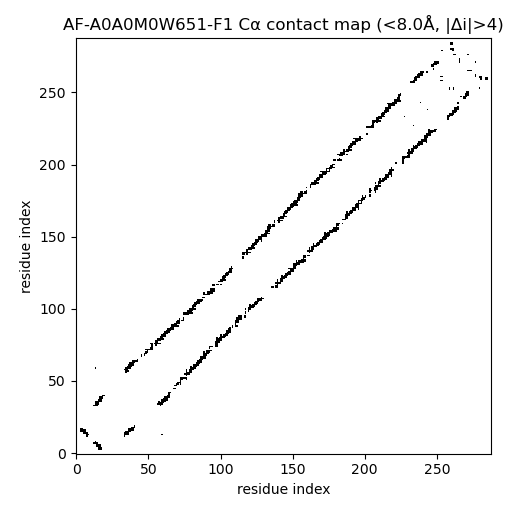THR A N 1
ATOM 2158 C CA . THR A 1 264 ? -3.748 3.646 20.715 1.00 95.81 264 THR A CA 1
ATOM 2159 C C . THR A 1 264 ? -3.000 4.578 21.673 1.00 95.81 264 THR A C 1
ATOM 2161 O O . THR A 1 264 ? -2.705 4.158 22.799 1.00 95.81 264 THR A O 1
ATOM 2164 N N . PRO A 1 265 ? -2.710 5.842 21.298 1.00 92.31 265 PRO A N 1
ATOM 2165 C CA . PRO A 1 265 ? -2.440 6.886 22.281 1.00 92.31 265 PRO A CA 1
ATOM 2166 C C . PRO A 1 265 ? -3.583 6.945 23.301 1.00 92.31 265 PRO A C 1
ATOM 2168 O O . PRO A 1 265 ? -4.724 6.636 22.955 1.00 92.31 265 PRO A O 1
ATOM 2171 N N . ILE A 1 266 ? -3.287 7.317 24.545 1.00 93.75 266 ILE A N 1
ATOM 2172 C CA . ILE A 1 266 ? -4.303 7.478 25.591 1.00 93.75 266 ILE A CA 1
ATOM 2173 C C . ILE A 1 266 ? -4.634 8.956 25.726 1.00 93.75 266 ILE A C 1
ATOM 2175 O O . ILE A 1 266 ? -3.748 9.759 26.008 1.00 93.75 266 ILE A O 1
ATOM 2179 N N . GLU A 1 267 ? -5.914 9.278 25.578 1.00 95.62 267 GLU A N 1
ATOM 2180 C CA . GLU A 1 267 ? -6.456 10.621 25.764 1.00 95.62 267 GLU A CA 1
ATOM 2181 C C . GLU A 1 267 ? -7.434 10.655 26.940 1.00 95.62 267 GLU A C 1
ATOM 2183 O O . GLU A 1 267 ? -8.062 9.653 27.280 1.00 95.62 267 GLU A O 1
ATOM 2188 N N . ASN A 1 268 ? -7.596 11.827 27.560 1.00 95.31 268 ASN A N 1
ATOM 2189 C CA . ASN A 1 268 ? -8.402 11.982 28.778 1.00 95.31 268 ASN A CA 1
ATOM 2190 C C . ASN A 1 268 ? -9.891 11.646 28.592 1.00 95.31 268 ASN A C 1
ATOM 2192 O O . ASN A 1 268 ? -10.560 11.307 29.566 1.00 95.31 268 ASN A O 1
ATOM 2196 N N . HIS A 1 269 ? -10.427 11.796 27.378 1.00 97.25 269 HIS A N 1
ATOM 2197 C CA . HIS A 1 269 ? -11.833 11.514 27.072 1.00 97.25 269 HIS A CA 1
ATOM 2198 C C . HIS A 1 269 ? -12.077 10.076 26.610 1.00 97.25 269 HIS A C 1
ATOM 2200 O O . HIS A 1 269 ? -13.225 9.729 26.343 1.00 97.25 269 HIS A O 1
ATOM 2206 N N . TYR A 1 270 ? -11.034 9.250 26.495 1.00 98.25 270 TYR A N 1
ATOM 2207 C CA . TYR A 1 270 ? -11.197 7.854 26.106 1.00 98.25 270 TYR A CA 1
ATOM 2208 C C . TYR A 1 270 ? -11.788 7.035 27.255 1.00 98.25 270 TYR A C 1
ATOM 2210 O O . TYR A 1 270 ? -11.412 7.185 28.416 1.00 98.25 270 TYR A O 1
ATOM 2218 N N . ASP A 1 271 ? -12.686 6.114 26.919 1.00 97.88 271 ASP A N 1
ATOM 2219 C CA . ASP A 1 271 ? -13.293 5.158 27.853 1.00 97.88 271 ASP A CA 1
ATOM 2220 C C . ASP A 1 271 ? -12.372 3.972 28.206 1.00 97.88 271 ASP A C 1
ATOM 2222 O O . ASP A 1 271 ? -12.789 3.025 28.875 1.00 97.88 271 ASP A O 1
ATOM 2226 N N . ILE A 1 272 ? -11.111 4.026 27.774 1.00 96.62 272 ILE A N 1
ATOM 2227 C CA . ILE A 1 272 ? -10.090 3.014 28.007 1.00 96.62 272 ILE A CA 1
ATOM 2228 C C . ILE A 1 272 ? -8.791 3.676 28.495 1.00 96.62 272 ILE A C 1
ATOM 2230 O O . ILE A 1 272 ? -8.430 4.768 28.060 1.00 96.62 272 ILE A O 1
ATOM 2234 N N . ASN A 1 273 ? -8.076 3.022 29.414 1.00 96.19 273 ASN A N 1
ATOM 2235 C CA . ASN A 1 273 ? -6.851 3.551 30.024 1.00 96.19 273 ASN A CA 1
ATOM 2236 C C . ASN A 1 273 ? -5.623 2.672 29.738 1.00 96.19 273 ASN A C 1
ATOM 2238 O O . ASN A 1 273 ? -5.743 1.510 29.345 1.00 96.19 273 ASN A O 1
ATOM 2242 N N . LEU A 1 274 ? -4.430 3.230 29.980 1.00 94.81 274 LEU A N 1
ATOM 2243 C CA . LEU A 1 274 ? -3.154 2.561 29.713 1.00 94.81 274 LEU A CA 1
ATOM 2244 C C . LEU A 1 274 ? -3.023 1.215 30.436 1.00 94.81 274 LEU A C 1
ATOM 2246 O O . LEU A 1 274 ? -2.548 0.256 29.844 1.00 94.81 274 LEU A O 1
ATOM 2250 N N . GLU A 1 275 ? -3.451 1.127 31.697 1.00 95.19 275 GLU A N 1
ATOM 2251 C CA . GLU A 1 275 ? -3.364 -0.117 32.472 1.00 95.19 275 GLU A CA 1
ATOM 2252 C C . GLU A 1 275 ? -4.189 -1.240 31.827 1.00 95.19 275 GLU A C 1
ATOM 2254 O O . GLU A 1 275 ? -3.724 -2.376 31.726 1.00 95.19 275 GLU A O 1
ATOM 2259 N N . THR A 1 276 ? -5.392 -0.911 31.354 1.00 94.69 276 THR A N 1
ATOM 2260 C CA . THR A 1 276 ? -6.292 -1.849 30.675 1.00 94.69 276 THR A CA 1
ATOM 2261 C C . THR A 1 276 ? -5.694 -2.315 29.349 1.00 94.69 276 THR A C 1
ATOM 2263 O O . THR A 1 276 ? -5.648 -3.520 29.104 1.00 94.69 276 THR A O 1
ATOM 2266 N N . LEU A 1 277 ? -5.168 -1.393 28.528 1.00 94.19 277 LEU A N 1
ATOM 2267 C CA . LEU A 1 277 ? -4.498 -1.749 27.268 1.00 94.19 277 LEU A CA 1
ATOM 2268 C C . LEU A 1 277 ? -3.257 -2.609 27.490 1.00 94.19 277 LEU A C 1
ATOM 2270 O O . LEU A 1 277 ? -3.063 -3.583 26.769 1.00 94.19 277 LEU A O 1
ATOM 2274 N N . SER A 1 278 ? -2.402 -2.250 28.451 1.00 92.44 278 SER A N 1
ATOM 2275 C CA . SER A 1 278 ? -1.170 -2.995 28.722 1.00 92.44 278 SER A CA 1
ATOM 2276 C C . SER A 1 278 ? -1.487 -4.424 29.142 1.00 92.44 278 SER A C 1
ATOM 2278 O O . SER A 1 278 ? -0.962 -5.353 28.542 1.00 92.44 278 SER A O 1
ATOM 2280 N N . LYS A 1 279 ? -2.430 -4.613 30.079 1.00 92.44 279 LYS A N 1
ATOM 2281 C CA . LYS A 1 279 ? -2.891 -5.955 30.463 1.00 92.44 279 LYS A CA 1
ATOM 2282 C C . LYS A 1 279 ? -3.432 -6.717 29.257 1.00 92.44 279 LYS A C 1
ATOM 2284 O O . LYS A 1 279 ? -3.027 -7.850 29.035 1.00 92.44 279 LYS A O 1
ATOM 2289 N N . PHE A 1 280 ? -4.320 -6.103 28.473 1.00 93.25 280 PHE A N 1
ATOM 2290 C CA . PHE A 1 280 ? -4.882 -6.740 27.283 1.00 93.25 280 PHE A CA 1
ATOM 2291 C C . PHE A 1 280 ? -3.788 -7.214 26.318 1.00 93.25 280 PHE A C 1
ATOM 2293 O O . PHE A 1 280 ? -3.807 -8.367 25.904 1.00 93.25 280 PHE A O 1
ATOM 2300 N N . ASN A 1 281 ? -2.802 -6.366 26.017 1.00 91.12 281 ASN A N 1
ATOM 2301 C CA . ASN A 1 281 ? -1.717 -6.709 25.101 1.00 91.12 281 ASN A CA 1
ATOM 2302 C C . ASN A 1 281 ? -0.759 -7.758 25.685 1.00 91.12 281 ASN A C 1
ATOM 2304 O O . ASN A 1 281 ? -0.338 -8.643 24.950 1.00 91.12 281 ASN A O 1
ATOM 2308 N N . ASP A 1 282 ? -0.465 -7.729 26.986 1.00 81.12 282 ASP A N 1
ATOM 2309 C CA . ASP A 1 282 ? 0.362 -8.753 27.640 1.00 81.12 282 ASP A CA 1
ATOM 2310 C C . ASP A 1 282 ? -0.302 -10.142 27.596 1.00 81.12 28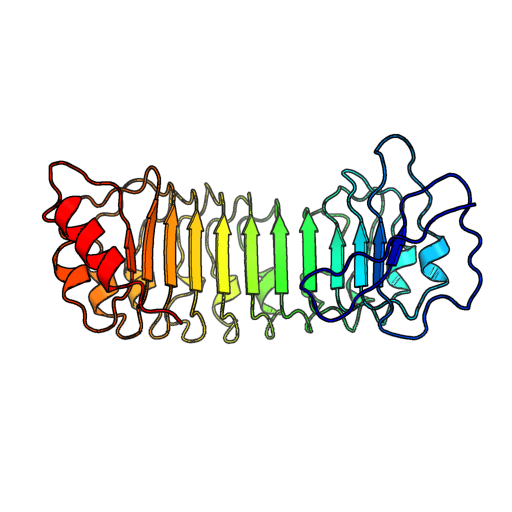2 ASP A C 1
ATOM 2312 O O . ASP A 1 282 ? 0.374 -11.155 27.430 1.00 81.12 282 ASP A O 1
ATOM 2316 N N . PHE A 1 283 ? -1.635 -10.207 27.705 1.00 63.25 283 PHE A N 1
ATOM 2317 C CA . PHE A 1 283 ? -2.399 -11.453 27.552 1.00 63.25 283 PHE A CA 1
ATOM 2318 C C . PHE A 1 283 ? -2.692 -11.819 26.086 1.00 63.25 283 PHE A C 1
ATOM 2320 O O . PHE A 1 283 ? -2.942 -12.991 25.784 1.00 63.25 283 PHE A O 1
ATOM 2327 N N . GLY A 1 284 ? -2.688 -10.824 25.198 1.00 58.22 284 GLY A N 1
ATOM 2328 C CA . GLY A 1 284 ? -3.003 -10.920 23.774 1.00 58.22 284 GLY A CA 1
ATOM 2329 C C . GLY A 1 284 ? -1.813 -11.288 22.882 1.00 58.22 284 GLY A C 1
ATOM 2330 O O . GLY A 1 284 ? -2.015 -11.876 21.817 1.00 58.22 284 GLY A O 1
ATOM 2331 N N . ILE A 1 285 ? -0.572 -11.056 23.338 1.00 52.50 285 ILE A N 1
ATOM 2332 C CA . ILE A 1 285 ? 0.643 -11.681 22.787 1.00 52.50 285 ILE A CA 1
ATOM 2333 C C . ILE A 1 285 ? 0.638 -13.159 23.213 1.00 52.50 285 ILE A C 1
ATOM 2335 O O . ILE A 1 285 ? 1.384 -13.595 24.084 1.00 52.50 285 ILE A O 1
ATOM 2339 N N . ARG A 1 286 ? -0.260 -13.958 22.636 1.00 39.41 286 ARG A N 1
ATOM 2340 C CA . ARG A 1 286 ? -0.052 -15.404 22.572 1.00 39.41 286 ARG A CA 1
ATOM 2341 C C . ARG A 1 286 ? 0.802 -15.662 21.346 1.00 39.41 286 ARG A C 1
ATOM 2343 O O . ARG A 1 286 ? 0.387 -15.315 20.243 1.00 39.41 286 ARG A O 1
ATOM 2350 N N . ASP A 1 287 ? 1.984 -16.219 21.587 1.00 37.09 287 ASP A N 1
ATOM 2351 C CA . ASP A 1 287 ? 2.946 -16.656 20.580 1.00 37.09 287 ASP A CA 1
ATOM 2352 C C . ASP A 1 287 ? 2.238 -17.312 19.383 1.00 37.09 287 ASP A C 1
ATOM 2354 O O . ASP A 1 287 ? 1.614 -18.366 19.525 1.00 37.09 287 ASP A O 1
ATOM 2358 N N . ASN A 1 288 ? 2.349 -16.672 18.219 1.00 32.66 288 ASN A N 1
ATOM 2359 C CA . ASN A 1 288 ? 2.111 -17.251 16.900 1.00 32.66 288 ASN A CA 1
ATOM 2360 C C . ASN A 1 288 ? 3.333 -16.956 16.033 1.00 32.66 288 ASN A C 1
ATOM 2362 O O . ASN A 1 288 ? 3.665 -15.755 15.899 1.00 32.66 288 ASN A O 1
#

Nearest PDB structures (foldseek):
  2omv-assembly1_A  TM=5.576E-01  e=1.085E-10  Listeria monocytogenes EGD-e
  2omx-assembly1_A  TM=5.200E-01  e=1.142E-10  Listeria monocytogenes EGD-e
  4fmz-assembly1_A  TM=5.734E-01  e=7.223E-09  Listeria monocytogenes serotype 4b str. F2365
  4tzh-assembly2_B  TM=5.851E-01  e=2.472E-05  Leptospira interrogans
  7txh-assembly2_E  TM=3.350E-01  e=2.661E-06  Homo sapiens

Sequence (288 aa):
MYDVVTVKTNFKHYNVFIQESISIDIEKNLLKGNNGISLEMEEEFLPNVNFLSEITQLEYLNLGRKDYGNLKAIEKLVNLEYLSLKGNCGEFLDLSKLLNLQDLFILYNKKIENIFDCVNLKRLVIHHYKKKNIDDFTNLKNLQILEIWSSPIQNLDGLKDLKEIEQLELRYLSKLESIDGIKNNSSIKELWIQNCKKVNDWEVLGTLSNLKVLTIEACGNIPSLNFLNKLESLESIRLVSNTFIEDGKLSWLIDKESMKYFNTPIENHYDINLETLSKFNDFGIRDN

Radius of gyration: 22.19 Å; Cα contacts (8 Å, |Δi|>4): 681; chains: 1; bounding box: 60×36×55 Å

Solvent-accessible surface area (backbone atoms only — not comparable to full-atom values): 14942 Å² total; per-residue (Å²): 140,82,83,77,52,69,60,86,54,99,56,88,74,44,58,38,42,55,68,83,77,98,70,88,78,84,68,93,74,80,70,85,64,56,39,24,46,36,41,52,61,68,88,90,59,84,77,79,52,57,68,50,47,76,49,40,74,29,29,32,42,34,44,64,38,73,66,42,59,66,53,56,29,58,48,54,23,41,49,21,27,34,44,34,39,66,23,47,64,68,40,65,34,59,42,64,47,30,69,49,27,25,37,41,36,36,36,55,47,93,37,56,35,48,68,51,64,33,46,57,22,31,31,42,38,40,30,45,42,84,52,45,63,42,62,64,50,56,53,34,50,52,26,28,34,41,36,44,30,57,22,58,28,32,43,36,60,26,41,59,80,42,69,45,30,31,35,43,36,42,31,45,22,64,47,22,37,46,59,65,14,56,50,63,35,62,40,30,29,34,40,36,44,27,34,32,59,43,56,74,66,69,58,48,62,31,40,24,51,45,27,26,36,42,36,40,28,40,32,38,77,39,69,65,65,69,37,56,76,57,27,70,49,31,28,33,40,37,34,32,78,57,33,45,57,70,68,21,78,53,49,69,57,78,72,36,87,49,44,35,39,64,46,62,73,82,52,95,73,37,69,47,51,68,70,60,41,52,51,50,36,66,70,31,66,61,92,125